Protein 3RPW (pdb70)

Nearest PDB structures (foldseek):
  3rpw-assembly1_A  TM=1.003E+00  e=7.893E-69  Rhodopseudomonas palustris CGA009
  4i1d-assembly1_A  TM=8.436E-01  e=2.483E-30  Bradyrhizobium diazoefficiens USDA 110
  5l9l-assembly1_A  TM=8.619E-01  e=5.732E-26  Agrobacterium tumefaciens str. B6
  6hlz-assembly1_A  TM=8.462E-01  e=8.278E-26  Agrobacterium tumefaciens LBA4213 (Ach5)
  6dgv-assembly1_A  TM=8.254E-01  e=2.083E-20  Pseudomonas fluorescens

Organism: Rhodopseudomonas palustris (strain ATCC BAA-98 / CGA009) (NCBI:txid258594)

B-factor: mean 28.39, std 15.22, range [2.91, 119.31]

Structure (mmCIF, N/CA/C/O backbone):
data_3RPW
#
_entry.id   3RPW
#
_cell.length_a   80.711
_cell.length_b   80.711
_cell.length_c   109.650
_cell.angle_alpha   90.00
_cell.angle_beta   90.00
_cell.angle_gamma   120.00
#
_symmetry.space_group_name_H-M   'P 31 2 1'
#
loop_
_entity.id
_entity.type
_entity.pdbx_description
1 polymer 'ABC transporter'
2 non-polymer GLYCEROL
3 non-polymer 'FORMIC ACID'
4 non-polymer UREA
5 water water
#
loop_
_atom_site.group_PDB
_atom_site.id
_atom_site.type_symbol
_atom_site.label_atom_id
_atom_site.label_alt_id
_atom_site.label_comp_id
_atom_site.label_asym_id
_atom_site.label_entity_id
_atom_site.label_seq_id
_atom_site.pdbx_PDB_ins_code
_atom_site.Cartn_x
_atom_site.Cartn_y
_atom_site.Cartn_z
_atom_site.occupancy
_atom_site.B_iso_or_equiv
_atom_site.auth_seq_id
_atom_site.auth_comp_id
_atom_site.auth_asym_id
_atom_site.auth_atom_id
_atom_site.pdbx_PDB_model_num
ATOM 1 N N . GLN A 1 31 ? -24.137 46.430 29.655 1.00 58.42 28 GLN A N 1
ATOM 2 C CA . GLN A 1 31 ? -25.272 46.563 28.751 1.00 52.30 28 GLN A CA 1
ATOM 3 C C . GLN A 1 31 ? -25.683 45.211 28.167 1.00 45.03 28 GLN A C 1
ATOM 4 O O . GLN A 1 31 ? -25.133 44.170 28.528 1.00 46.76 28 GLN A O 1
ATOM 6 N N . SER A 1 32 ? -26.652 45.230 27.261 1.00 35.64 29 SER A N 1
ATOM 7 C CA A SER A 1 32 ? -27.169 43.994 26.693 0.50 33.99 29 SER A CA 1
ATOM 8 C CA B SER A 1 32 ? -27.178 44.004 26.679 0.50 34.00 29 SER A CA 1
ATOM 9 C C . SER A 1 32 ? -26.253 43.443 25.601 1.00 32.32 29 SER A C 1
ATOM 10 O O . SER A 1 32 ? -26.355 42.274 25.225 1.00 32.27 29 SER A O 1
ATOM 15 N N . ASN A 1 33 ? -25.354 44.275 25.096 1.00 19.52 30 ASN A N 1
ATOM 16 C CA . ASN A 1 33 ? -24.547 43.855 23.950 1.00 15.98 30 ASN A CA 1
ATOM 17 C C . ASN A 1 33 ? -23.239 44.622 23.964 1.00 15.57 30 ASN A C 1
ATOM 18 O O . ASN A 1 33 ? -23.247 45.832 23.790 1.00 16.59 30 ASN A O 1
ATOM 23 N N . VAL A 1 34 ? -22.131 43.922 24.209 1.00 15.47 31 VAL A N 1
ATOM 24 C CA . VAL A 1 34 ? -20.841 44.578 24.418 1.00 14.14 31 VAL A CA 1
ATOM 25 C C . VAL A 1 34 ? -19.694 43.876 23.698 1.00 12.48 31 VAL A C 1
ATOM 26 O O . VAL A 1 34 ? -19.812 42.735 23.260 1.00 14.23 31 VAL A O 1
ATOM 30 N N . VAL A 1 35 ? -18.576 44.587 23.593 1.00 14.24 32 VAL A N 1
ATOM 31 C CA . VAL A 1 35 ? -17.327 43.994 23.170 1.00 13.89 32 VAL A CA 1
ATOM 32 C C . VAL A 1 35 ? -16.261 44.644 24.040 1.00 12.37 32 VAL A C 1
ATOM 33 O O . VAL A 1 35 ? -16.282 45.868 24.269 1.00 13.86 32 VAL A O 1
ATOM 37 N N . ILE A 1 36 ? -15.363 43.834 24.575 1.00 12.67 33 ILE A N 1
ATOM 38 C CA A ILE A 1 36 ? -14.388 44.315 25.553 0.49 13.87 33 ILE A CA 1
ATOM 39 C CA B ILE A 1 36 ? -14.398 44.354 25.538 0.51 13.36 33 ILE A CA 1
ATOM 40 C C . ILE A 1 36 ? -13.052 44.530 24.854 1.00 13.06 33 ILE A C 1
ATOM 41 O O . ILE A 1 36 ? -12.411 43.567 24.440 1.00 13.71 33 ILE A O 1
ATOM 58 N N . GLN A 1 38 ? -9.210 46.247 24.579 1.00 12.62 35 GLN A N 1
ATOM 59 C CA . GLN A 1 38 ? -8.039 46.849 25.228 1.00 13.50 35 GLN A CA 1
ATOM 60 C C . GLN A 1 38 ? -7.821 48.264 24.694 1.00 12.40 35 GLN A C 1
ATOM 61 O O . GLN A 1 38 ? -8.080 48.524 23.516 1.00 12.82 35 GLN A O 1
ATOM 67 N N . ASP A 1 39 ? -7.310 49.170 25.532 1.00 12.27 36 ASP A N 1
ATOM 68 C CA . ASP A 1 39 ? -7.146 50.569 25.105 1.00 12.73 36 ASP A CA 1
ATOM 69 C C . ASP A 1 39 ? -5.907 51.194 25.738 1.00 14.21 36 ASP A C 1
ATOM 70 O O . ASP A 1 39 ? -5.586 50.893 26.871 1.00 15.31 36 ASP A O 1
ATOM 75 N N . PRO A 1 40 ? -5.214 52.062 24.993 1.00 14.17 37 PRO A N 1
ATOM 76 C CA . PRO A 1 40 ? -3.973 52.656 25.515 1.00 15.69 37 PRO A CA 1
ATOM 77 C C . PRO A 1 40 ? -4.225 53.879 26.411 1.00 18.48 37 PRO A C 1
ATOM 78 O O . PRO A 1 40 ? -3.321 54.336 27.122 1.00 18.10 37 PRO A O 1
ATOM 82 N N . GLY A 1 41 ? -5.445 54.393 26.390 1.00 15.65 38 GLY A N 1
ATOM 83 C CA . GLY A 1 41 ? -5.739 55.654 27.058 1.00 16.45 38 GLY A CA 1
ATOM 84 C C . GLY A 1 41 ? -5.038 56.835 26.408 1.00 18.56 38 GLY A C 1
ATOM 85 O O . GLY A 1 41 ? -4.557 56.756 25.271 1.00 17.02 38 GLY A O 1
ATOM 86 N N . GLY A 1 42 ? -4.966 57.948 27.136 1.00 19.70 39 GLY A N 1
ATOM 87 C CA . GLY A 1 42 ? -4.341 59.144 26.597 1.00 20.80 39 GLY A CA 1
ATOM 88 C C . GLY A 1 42 ? -5.072 59.721 25.399 1.00 19.80 39 GLY A C 1
ATOM 89 O O . GLY A 1 42 ? -6.228 59.380 25.122 1.00 18.51 39 GLY A O 1
ATOM 90 N N . GLY A 1 43 ? -4.386 60.600 24.673 1.00 19.29 40 GLY A N 1
ATOM 91 C CA . GLY A 1 43 ? -4.961 61.246 23.512 1.00 15.29 40 GLY A CA 1
ATOM 92 C C . GLY A 1 43 ? -5.379 60.273 22.419 1.00 14.61 40 GLY A C 1
ATOM 93 O O . GLY A 1 43 ? -6.362 60.495 21.731 1.00 18.69 40 GLY A O 1
ATOM 94 N N . TYR A 1 44 ? -4.621 59.192 22.267 1.00 16.90 41 TYR A N 1
ATOM 95 C CA . TYR A 1 44 ? -4.946 58.230 21.217 1.00 13.55 41 TYR A CA 1
ATOM 96 C C . TYR A 1 44 ? -6.236 57.494 21.589 1.00 14.43 41 TYR A C 1
ATOM 97 O O . TYR A 1 44 ? -7.113 57.297 20.742 1.00 14.82 41 TYR A O 1
ATOM 106 N N . GLY A 1 45 ? -6.375 57.116 22.856 1.00 14.45 42 GLY A N 1
ATOM 107 C CA . GLY A 1 45 ? -7.639 56.567 23.326 1.00 14.94 42 GLY A CA 1
ATOM 108 C C . GLY A 1 45 ? -8.816 57.498 23.033 1.00 16.78 42 GLY A C 1
ATOM 109 O O . GLY A 1 45 ? -9.898 57.050 22.661 1.00 16.73 42 GLY A O 1
ATOM 110 N N . ASP A 1 46 ? -8.626 58.799 23.209 1.00 16.45 43 ASP A N 1
ATOM 111 C CA . ASP A 1 46 ? -9.714 59.725 22.922 1.00 16.49 43 ASP A CA 1
ATOM 112 C C . ASP A 1 46 ? -10.094 59.703 21.439 1.00 16.96 43 ASP A C 1
ATOM 113 O O . ASP A 1 46 ? -11.279 59.701 21.093 1.00 16.67 43 ASP A O 1
ATOM 118 N N . ALA A 1 47 ? -9.086 59.702 20.567 1.00 14.38 44 ALA A N 1
ATOM 119 C CA . ALA A 1 47 ? -9.304 59.658 19.133 1.00 14.89 44 ALA A CA 1
ATOM 120 C C . ALA A 1 47 ? -10.035 58.367 18.740 1.00 12.70 44 ALA A C 1
ATOM 121 O O . ALA A 1 47 ? -10.978 58.386 17.936 1.00 14.48 44 ALA A O 1
ATOM 123 N N . LEU A 1 48 ? -9.577 57.246 19.301 1.00 12.46 45 LEU A N 1
ATOM 124 C CA . LEU A 1 48 ? -10.231 55.961 19.050 1.00 13.64 45 LEU A CA 1
ATOM 125 C C . LEU A 1 48 ? -11.696 55.981 19.446 1.00 15.21 45 LEU A C 1
ATOM 126 O O . LEU A 1 48 ? -12.553 55.475 18.720 1.00 14.57 45 LEU A O 1
ATOM 131 N N . ARG A 1 49 ? -11.989 56.564 20.605 1.00 13.92 46 ARG A N 1
ATOM 132 C CA . ARG A 1 49 ? -13.380 56.625 21.069 1.00 15.37 46 ARG A CA 1
ATOM 133 C C . ARG A 1 49 ? -14.240 57.458 20.113 1.00 15.67 46 ARG A C 1
ATOM 134 O O . ARG A 1 49 ? -15.361 57.081 19.743 1.00 16.42 46 ARG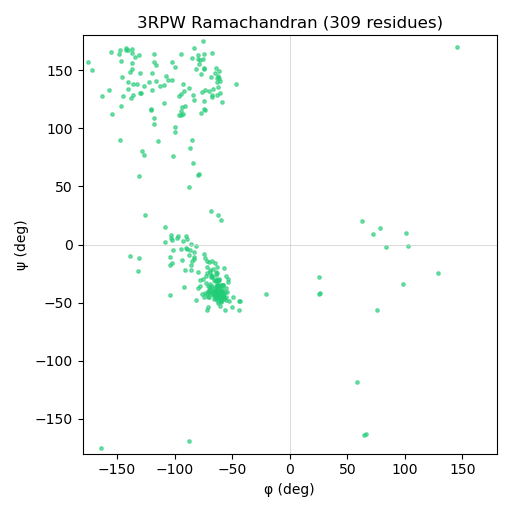 A O 1
ATOM 142 N N . LYS A 1 50 ? -13.698 58.589 19.683 1.00 14.80 47 LYS A N 1
ATOM 143 C CA . LYS A 1 50 ? -14.431 59.507 18.819 1.00 16.41 47 LYS A CA 1
ATOM 144 C C . LYS A 1 50 ? -14.664 58.986 17.399 1.00 15.61 47 LYS A C 1
ATOM 145 O O . LYS A 1 50 ? -15.766 59.096 16.872 1.00 18.73 47 LYS A O 1
ATOM 151 N N . VAL A 1 51 ? -13.628 58.417 16.775 1.00 13.93 48 VAL A N 1
ATOM 152 C CA . VAL A 1 51 ? -13.697 58.035 15.370 1.00 13.71 48 VAL A CA 1
ATOM 153 C C . VAL A 1 51 ? -14.191 56.603 15.203 1.00 13.75 48 VAL A C 1
ATOM 154 O O . VAL A 1 51 ? -14.938 56.293 14.275 1.00 16.91 48 VAL A O 1
ATOM 166 N N . TYR A 1 53 ? -15.054 53.993 18.186 1.00 12.12 50 TYR A N 1
ATOM 167 C CA . TYR A 1 53 ? -15.879 53.212 19.113 1.00 13.07 50 TYR A CA 1
ATOM 168 C C . TYR A 1 53 ? -17.282 53.758 19.323 1.00 16.95 50 TYR A C 1
ATOM 169 O O . TYR A 1 53 ? -18.222 52.987 19.370 1.00 15.66 50 TYR A O 1
ATOM 178 N N . ASP A 1 54 ? -17.437 55.068 19.463 1.00 15.89 51 ASP A N 1
ATOM 179 C CA . ASP A 1 54 ? -18.799 55.588 19.544 1.00 15.39 51 ASP A CA 1
ATOM 180 C C . ASP A 1 54 ? -19.604 55.362 18.251 1.00 17.93 51 ASP A C 1
ATOM 181 O O . ASP A 1 54 ? -20.758 54.913 18.307 1.00 18.51 51 ASP A O 1
ATOM 186 N N . PRO A 1 55 ? -19.007 55.649 17.081 1.00 16.41 52 PRO A N 1
ATOM 187 C CA . PRO A 1 55 ? -19.701 55.350 15.823 1.00 15.18 52 PRO A CA 1
ATOM 188 C C . PRO A 1 55 ? -20.047 53.858 15.685 1.00 17.82 52 PRO A C 1
ATOM 189 O O . PRO A 1 55 ? -21.117 53.537 15.183 1.00 18.01 52 PRO A O 1
ATOM 193 N N . PHE A 1 56 ? -19.156 52.972 16.120 1.00 13.58 53 PHE A N 1
ATOM 194 C CA . PHE A 1 56 ? -19.439 51.523 16.087 1.00 12.24 53 PHE A CA 1
ATOM 195 C C . PHE A 1 56 ? -20.691 51.182 16.886 1.00 15.52 53 PHE A C 1
ATOM 196 O O . PHE A 1 56 ? -21.529 50.400 16.426 1.00 17.04 53 PHE A O 1
ATOM 204 N N . GLU A 1 57 ? -20.811 51.741 18.082 1.00 13.59 54 GLU A N 1
ATOM 205 C CA A GLU A 1 57 ? -21.977 51.459 18.922 0.55 14.04 54 GLU A CA 1
ATOM 206 C CA B GLU A 1 57 ? -21.983 51.492 18.928 0.45 14.47 54 GLU A CA 1
ATOM 207 C C . GLU A 1 57 ? -23.256 52.001 18.282 1.00 17.79 54 GLU A C 1
ATOM 208 O O . GLU A 1 57 ? -24.305 51.351 18.321 1.00 17.37 54 GLU A O 1
ATOM 219 N N . LYS A 1 58 ? -23.176 53.188 17.695 1.00 18.85 55 LYS A N 1
ATOM 220 C CA . LYS A 1 58 ? -24.347 53.772 17.049 1.00 19.84 55 LYS A CA 1
ATOM 221 C C . LYS A 1 58 ? -24.836 52.901 15.892 1.00 21.08 55 LYS A C 1
ATOM 222 O O . LYS A 1 58 ? -26.040 52.714 15.705 1.00 22.10 55 LYS A O 1
ATOM 228 N N . GLU A 1 59 ? -23.901 52.374 15.112 1.00 17.01 56 GLU A N 1
ATOM 229 C CA . GLU A 1 59 ? -24.247 51.587 13.931 1.00 20.38 56 GLU A CA 1
ATOM 230 C C . GLU A 1 59 ? -24.715 50.169 14.267 1.00 20.47 56 GLU A C 1
ATOM 231 O O . GLU A 1 59 ? -25.677 49.667 13.677 1.00 21.70 56 GLU A O 1
ATOM 237 N N . THR A 1 60 ? -24.032 49.523 15.205 1.00 17.08 57 THR A N 1
ATOM 238 C CA . THR A 1 60 ? -24.256 48.099 15.446 1.00 14.56 57 THR A CA 1
ATOM 239 C C . THR A 1 60 ? -25.064 47.779 16.695 1.00 14.41 57 THR A C 1
ATOM 240 O O . THR A 1 60 ? -25.534 46.660 16.836 1.00 18.05 57 THR A O 1
ATOM 244 N N . GLY A 1 61 ? -25.180 48.734 17.615 1.00 16.13 58 GLY A N 1
ATOM 245 C CA . GLY A 1 61 ? -25.803 48.489 18.905 1.00 19.04 58 GLY A CA 1
ATOM 246 C C . GLY A 1 61 ? -24.878 47.881 19.950 1.00 16.14 58 GLY A C 1
ATOM 247 O O . GLY A 1 61 ? -25.289 47.664 21.096 1.00 17.84 58 GLY A O 1
ATOM 248 N N . ILE A 1 62 ? -23.634 47.607 19.563 1.00 15.50 59 ILE A N 1
ATOM 249 C CA . ILE A 1 62 ? -22.672 46.969 20.447 1.00 14.66 59 ILE A CA 1
ATOM 250 C C . ILE A 1 62 ? -21.851 48.039 21.161 1.00 14.67 59 ILE A C 1
ATOM 251 O O . ILE A 1 62 ? -21.150 48.809 20.513 1.00 15.70 59 ILE A O 1
ATOM 256 N N . LYS A 1 63 ? -21.945 48.075 22.484 1.00 14.02 60 LYS A N 1
ATOM 257 C CA . LYS A 1 63 ? -21.167 49.023 23.274 1.00 14.65 60 LYS A CA 1
ATOM 258 C C . LYS A 1 63 ? -19.723 48.562 23.378 1.00 14.13 60 LYS A C 1
ATOM 259 O O . LYS A 1 63 ? -19.454 47.400 23.680 1.00 14.04 60 LYS A O 1
ATOM 265 N N . VAL A 1 64 ? -18.789 49.466 23.104 1.00 13.71 61 VAL A N 1
ATOM 266 C CA . VAL A 1 64 ? -17.387 49.119 23.246 1.00 14.06 61 VAL A CA 1
ATOM 267 C C . VAL A 1 64 ? -16.942 49.508 24.645 1.00 14.40 61 VAL A C 1
ATOM 268 O O . VAL A 1 64 ? -16.915 50.698 25.003 1.00 15.36 61 VAL A O 1
ATOM 272 N N . VAL A 1 65 ? -16.646 48.493 25.444 1.00 14.07 62 VAL A N 1
ATOM 273 C CA . VAL A 1 65 ? -16.180 48.697 26.803 1.00 15.01 62 VAL A CA 1
ATOM 274 C C . VAL A 1 65 ? -14.659 48.675 26.733 1.00 16.30 62 VAL A C 1
ATOM 275 O O . VAL A 1 65 ? -14.075 47.643 26.419 1.00 16.14 62 VAL A O 1
ATOM 279 N N . THR A 1 66 ? -14.022 49.815 26.972 1.00 17.06 63 THR A N 1
ATOM 280 C CA . THR A 1 66 ? -12.568 49.874 26.857 1.00 16.49 63 THR A CA 1
ATOM 281 C C . THR A 1 66 ? -11.910 49.614 28.202 1.00 20.75 63 THR A C 1
ATOM 282 O O . THR A 1 66 ? -12.352 50.103 29.235 1.00 22.46 63 THR A O 1
ATOM 286 N N . VAL A 1 67 ? -10.849 48.828 28.178 1.00 15.71 64 VAL A N 1
ATOM 287 C CA . VAL A 1 67 ? -10.098 48.518 29.384 1.00 18.18 64 VAL A CA 1
ATOM 288 C C . VAL A 1 67 ? -8.680 49.008 29.160 1.00 18.69 64 VAL A C 1
ATOM 289 O O . VAL A 1 67 ? -7.991 48.523 28.261 1.00 17.64 64 VAL A O 1
ATOM 293 N N . GLN A 1 68 ? -8.252 49.983 29.958 1.00 18.83 65 GLN A N 1
ATOM 294 C CA . GLN A 1 68 ? -6.938 50.578 29.764 1.00 17.72 65 GLN A CA 1
ATOM 295 C C . GLN A 1 68 ? -5.863 49.619 30.237 1.00 20.47 65 GLN A C 1
ATOM 296 O O . GLN A 1 68 ? -5.856 49.183 31.394 1.00 19.73 65 GLN A O 1
ATOM 302 N N . GLU A 1 69 ? -4.945 49.292 29.338 1.00 15.81 66 GLU A N 1
ATOM 303 C CA . GLU A 1 69 ? -3.898 48.346 29.664 1.00 15.12 66 GLU A CA 1
ATOM 304 C C . GLU A 1 69 ? -2.797 48.486 28.634 1.00 15.96 66 GLU A C 1
ATOM 305 O O . GLU A 1 69 ? -3.059 48.445 27.427 1.00 16.33 66 GLU A O 1
ATOM 311 N N . ALA A 1 70 ? -1.568 48.667 29.120 1.00 18.46 67 ALA A N 1
ATOM 312 C CA . ALA A 1 70 ? -0.418 48.876 28.244 1.00 21.79 67 ALA A CA 1
ATOM 313 C C . ALA A 1 70 ? 0.333 47.593 27.919 1.00 17.21 67 ALA A C 1
ATOM 314 O O . ALA A 1 70 ? 1.159 47.581 27.017 1.00 19.36 67 ALA A O 1
ATOM 316 N N . ARG A 1 71 ? 0.058 46.513 28.647 1.00 15.74 68 ARG A N 1
ATOM 317 C CA . ARG A 1 71 ? 0.723 45.234 28.362 1.00 13.38 68 ARG A CA 1
ATOM 318 C C . ARG A 1 71 ? -0.185 44.067 28.659 1.00 16.09 68 ARG A C 1
ATOM 319 O O . ARG A 1 71 ? -0.192 43.525 29.769 1.00 17.65 68 ARG A O 1
ATOM 327 N N . SER A 1 72 ? -0.935 43.659 27.650 1.00 15.12 69 SER A N 1
ATOM 328 C CA . SER A 1 72 ? -1.956 42.647 27.852 1.00 13.18 69 SER A CA 1
ATOM 329 C C . SER A 1 72 ? -1.452 41.209 27.757 1.00 15.10 69 SER A C 1
ATOM 330 O O . SER A 1 72 ? -2.093 40.301 28.281 1.00 17.97 69 SER A O 1
ATOM 333 N N . GLY A 1 73 ? -0.314 40.996 27.093 1.00 16.19 70 GLY A N 1
ATOM 334 C CA . GLY A 1 73 ? 0.146 39.631 26.845 1.00 17.69 70 GLY A CA 1
ATOM 335 C C . GLY A 1 73 ? 0.182 38.732 28.073 1.00 16.07 70 GLY A C 1
ATOM 336 O O . GLY A 1 73 ? -0.381 37.640 28.056 1.00 16.86 70 GLY A O 1
ATOM 337 N N . PRO A 1 74 ? 0.865 39.172 29.132 1.00 18.86 71 PRO A N 1
ATOM 338 C CA . PRO A 1 74 ? 0.953 38.372 30.361 1.00 19.84 71 PRO A CA 1
ATOM 339 C C . PRO A 1 74 ? -0.412 38.170 31.013 1.00 19.45 71 PRO A C 1
ATOM 340 O O . PRO A 1 74 ? -0.648 37.139 31.645 1.00 22.17 71 PRO A O 1
ATOM 344 N N . ARG A 1 75 ? -1.298 39.147 30.836 1.00 16.03 72 ARG A N 1
ATOM 345 C CA . ARG A 1 75 ? -2.648 39.095 31.383 1.00 19.30 72 ARG A CA 1
ATOM 346 C C . ARG A 1 75 ? -3.539 38.119 30.632 1.00 18.94 72 ARG A C 1
ATOM 347 O O . ARG A 1 75 ? -4.305 37.369 31.242 1.00 17.95 72 ARG A O 1
ATOM 355 N N . ILE A 1 76 ? -3.442 38.109 29.304 1.00 14.74 73 ILE A N 1
ATOM 356 C CA . ILE A 1 76 ? -4.147 37.113 28.505 1.00 14.54 73 ILE A CA 1
ATOM 357 C C . ILE A 1 76 ? -3.720 35.701 28.915 1.00 16.31 73 ILE A C 1
ATOM 358 O O . ILE A 1 76 ? -4.549 34.818 29.074 1.00 18.48 73 ILE A O 1
ATOM 363 N N . LYS A 1 77 ? -2.420 35.507 29.104 1.00 17.91 74 LYS A N 1
ATOM 364 C CA . LYS A 1 77 ? -1.902 34.192 29.464 1.00 16.81 74 LYS A CA 1
ATOM 365 C C . LYS A 1 77 ? -2.442 33.782 30.833 1.00 16.71 74 LYS A C 1
ATOM 366 O O . LYS A 1 77 ? -2.936 32.667 31.004 1.00 19.91 74 LYS A O 1
ATOM 372 N N . ALA A 1 78 ? -2.372 34.694 31.795 1.00 16.99 75 ALA A N 1
ATOM 373 C CA . ALA A 1 78 ? -2.845 34.383 33.154 1.00 17.92 75 ALA A CA 1
ATOM 374 C C . ALA A 1 78 ? -4.342 34.098 33.188 1.00 19.97 75 ALA A C 1
ATOM 375 O O . ALA A 1 78 ? -4.798 33.177 33.872 1.00 20.06 75 ALA A O 1
ATOM 377 N N . GLN A 1 79 ? -5.110 34.878 32.434 1.00 16.96 76 GLN A N 1
ATOM 378 C CA . GLN A 1 79 ? -6.549 34.663 32.374 1.00 16.61 76 GLN A CA 1
ATOM 379 C C . GLN A 1 79 ? -6.876 33.312 31.739 1.00 16.29 76 GLN A C 1
ATOM 380 O O . GLN A 1 79 ? -7.781 32.615 32.188 1.00 18.81 76 GLN A O 1
ATOM 386 N N . ALA A 1 80 ? -6.135 32.938 30.696 1.00 18.55 77 ALA A N 1
ATOM 387 C CA . ALA A 1 80 ? -6.371 31.650 30.037 1.00 19.08 77 ALA A CA 1
ATOM 388 C C . ALA A 1 80 ? -6.096 30.483 30.994 1.00 20.92 77 ALA A C 1
ATOM 389 O O . ALA A 1 80 ? -6.815 29.480 30.998 1.00 23.27 77 ALA A O 1
ATOM 391 N N . GLU A 1 81 ? -5.069 30.626 31.819 1.00 18.70 78 GLU A N 1
ATOM 392 C CA . GLU A 1 81 ? -4.755 29.594 32.809 1.00 19.71 78 GLU A CA 1
ATOM 393 C C . GLU A 1 81 ? -5.803 29.522 33.920 1.00 23.01 78 GLU A C 1
ATOM 394 O O . GLU A 1 81 ? -6.088 28.438 34.447 1.00 27.03 78 GLU A O 1
ATOM 400 N N . ALA A 1 82 ? -6.375 30.668 34.271 1.00 19.78 79 ALA A N 1
ATOM 401 C CA . ALA A 1 82 ? -7.404 30.731 35.308 1.00 19.63 79 ALA A CA 1
ATOM 402 C C . ALA A 1 82 ? -8.705 30.129 34.825 1.00 22.70 79 ALA A C 1
ATOM 403 O O . ALA A 1 82 ? -9.533 29.694 35.631 1.00 26.28 79 ALA A O 1
ATOM 405 N N . GLY A 1 83 ? -8.896 30.116 33.511 1.00 25.32 80 GLY A N 1
ATOM 406 C CA . GLY A 1 83 ? -10.022 29.410 32.928 1.00 32.59 80 GLY A CA 1
ATOM 407 C C . GLY A 1 83 ? -10.906 30.176 31.961 1.00 34.69 80 GLY A C 1
ATOM 408 O O . GLY A 1 83 ? -11.577 29.570 31.126 1.00 46.84 80 GLY A O 1
ATOM 409 N N . LYS A 1 84 ? -10.936 31.497 32.063 1.00 28.13 81 LYS A N 1
ATOM 410 C CA . LYS A 1 84 ? -11.864 32.251 31.228 1.00 33.09 81 LYS A CA 1
ATOM 411 C C . LYS A 1 84 ? -11.334 33.616 30.806 1.00 24.37 81 LYS A C 1
ATOM 412 O O . LYS A 1 84 ? -11.046 34.465 31.648 1.00 25.04 81 LYS A O 1
ATOM 418 N N . ALA A 1 85 ? -11.211 33.816 29.494 1.00 24.17 82 ALA A N 1
ATOM 419 C CA . ALA A 1 85 ? -10.789 35.107 28.969 1.00 20.99 82 ALA A CA 1
ATOM 420 C C . ALA A 1 85 ? -11.776 36.171 29.386 1.00 20.80 82 ALA A C 1
ATOM 421 O O . ALA A 1 85 ? -12.995 35.935 29.381 1.00 21.25 82 ALA A O 1
ATOM 423 N N . GLN A 1 86 ? -11.251 37.344 29.730 1.00 18.45 83 GLN A N 1
ATOM 424 C CA . GLN A 1 86 ? -12.071 38.477 30.134 1.00 21.01 83 GLN A CA 1
ATOM 425 C C . GLN A 1 86 ? -12.193 39.490 28.998 1.00 18.16 83 GLN A C 1
ATOM 426 O O . GLN A 1 86 ? -13.043 40.366 29.028 1.00 24.45 83 GLN A O 1
ATOM 432 N N . TRP A 1 87 ? -11.318 39.377 28.013 1.00 18.86 84 TRP A N 1
ATOM 433 C CA . TRP A 1 87 ? -11.266 40.379 26.955 1.00 20.51 84 TRP A CA 1
ATOM 434 C C . TRP A 1 87 ? -11.588 39.799 25.594 1.00 15.61 84 TRP A C 1
ATOM 435 O O . TRP A 1 87 ? -11.392 38.604 25.356 1.00 16.49 84 TRP A O 1
ATOM 446 N N . ASP A 1 88 ? -12.030 40.674 24.690 1.00 13.56 85 ASP A N 1
ATOM 447 C CA . ASP A 1 88 ? -12.403 40.268 23.336 1.00 13.66 85 ASP A CA 1
ATOM 448 C C . ASP A 1 88 ? -11.380 40.630 22.278 1.00 14.08 85 ASP A C 1
ATOM 449 O O . ASP A 1 88 ? -11.097 39.831 21.377 1.00 14.59 85 ASP A O 1
ATOM 454 N N . LEU A 1 89 ? -10.847 41.846 22.360 1.00 13.92 86 LEU A N 1
ATOM 455 C CA . LEU A 1 89 ? -9.928 42.299 21.329 1.00 14.23 86 LEU A CA 1
ATOM 456 C C . LEU A 1 89 ? -8.781 43.019 22.019 1.00 17.19 86 LEU A C 1
ATOM 457 O O . LEU A 1 89 ? -8.995 43.909 22.852 1.00 17.59 86 LEU A O 1
ATOM 462 N N . THR A 1 90 ? -7.564 42.577 21.716 1.00 12.38 87 THR A N 1
ATOM 463 C CA . THR A 1 90 ? -6.373 43.048 22.415 1.00 13.13 87 THR A CA 1
ATOM 464 C C . THR A 1 90 ? -5.329 43.439 21.390 1.00 12.66 87 THR A C 1
ATOM 465 O O . THR A 1 90 ? -5.441 43.055 20.229 1.00 13.11 87 THR A O 1
ATOM 469 N N . PHE A 1 91 ? -4.328 44.209 21.818 1.00 12.26 88 PHE A N 1
ATOM 470 C CA . PHE A 1 91 ? -3.169 44.480 20.963 1.00 12.54 88 PHE A CA 1
ATOM 471 C C . PHE A 1 91 ? -1.925 43.955 21.663 1.00 14.94 88 PHE A C 1
ATOM 472 O O . PHE A 1 91 ? -1.728 44.192 22.858 1.00 14.22 88 PHE A O 1
ATOM 480 N N . ILE A 1 92 ? -1.104 43.225 20.914 1.00 12.71 89 ILE A N 1
ATOM 481 C CA . ILE A 1 92 ? 0.053 42.533 21.475 1.00 11.79 89 ILE A CA 1
ATOM 482 C C . ILE A 1 92 ? 1.194 42.622 20.476 1.00 14.29 89 ILE A C 1
ATOM 483 O O . ILE A 1 92 ? 0.986 43.015 19.325 1.00 14.59 89 ILE A O 1
ATOM 488 N N . PHE A 1 93 ? 2.397 42.279 20.925 1.00 14.55 90 PHE A N 1
ATOM 489 C CA . PHE A 1 93 ? 3.579 42.333 20.069 1.00 13.53 90 PHE A CA 1
ATOM 490 C C . PHE A 1 93 ? 3.689 41.135 19.132 1.00 14.60 90 PHE A C 1
ATOM 491 O O . PHE A 1 93 ? 3.103 40.077 19.353 1.00 15.37 90 PHE A O 1
ATOM 499 N N . ASP A 1 94 ? 4.469 41.330 18.080 1.00 15.01 91 ASP A N 1
ATOM 500 C CA . ASP A 1 94 ? 4.751 40.296 17.092 1.00 14.55 91 ASP A CA 1
ATOM 501 C C . ASP A 1 94 ? 5.052 38.967 17.780 1.00 15.97 91 ASP A C 1
ATOM 502 O O . ASP A 1 94 ? 4.404 37.948 17.514 1.00 16.67 91 ASP A O 1
ATOM 507 N N . GLN A 1 95 ? 6.038 38.967 18.671 1.00 15.79 92 GLN A N 1
ATOM 508 C CA . GLN A 1 95 ? 6.449 37.720 19.312 1.00 17.04 92 GLN A CA 1
ATOM 509 C C . GLN A 1 95 ? 5.350 37.110 20.173 1.00 18.84 92 GLN A C 1
ATOM 510 O O . GLN A 1 95 ? 5.320 35.901 20.367 1.00 17.17 92 GLN A O 1
ATOM 516 N N . GLU A 1 96 ? 4.434 37.939 20.678 1.00 16.25 93 GLU A N 1
ATOM 517 C CA . GLU A 1 96 ? 3.336 37.419 21.486 1.00 16.11 93 GLU A CA 1
ATOM 518 C C . GLU A 1 96 ? 2.288 36.660 20.661 1.00 15.05 93 GLU A C 1
ATOM 519 O O . GLU A 1 96 ? 1.633 35.755 21.171 1.00 17.18 93 GLU A O 1
ATOM 525 N N . THR A 1 97 ? 2.138 36.986 19.380 1.00 14.69 94 THR A N 1
ATOM 526 C CA . THR A 1 97 ? 1.212 36.198 18.571 1.00 15.39 94 THR A CA 1
ATOM 527 C C . THR A 1 97 ? 1.723 34.767 18.480 1.00 15.83 94 THR A C 1
ATOM 528 O O . THR A 1 97 ? 0.940 33.825 18.381 1.00 21.04 94 THR A O 1
ATOM 532 N N . LYS A 1 98 ? 3.047 34.615 18.521 1.00 18.92 95 LYS A N 1
ATOM 533 C CA . LYS A 1 98 ? 3.650 33.287 18.481 1.00 18.76 95 LYS A CA 1
ATOM 534 C C . LYS A 1 98 ? 3.644 32.614 19.855 1.00 20.49 95 LYS A C 1
ATOM 535 O O . LYS A 1 98 ? 3.244 31.462 19.988 1.00 26.87 95 LYS A O 1
ATOM 541 N N . LEU A 1 99 ? 4.074 33.343 20.874 1.00 18.97 96 LEU A N 1
ATOM 542 C CA . LEU A 1 99 ? 4.182 32.792 22.217 1.00 19.16 96 LEU A CA 1
ATOM 543 C C . LEU A 1 99 ? 2.837 32.360 22.776 1.00 23.32 96 LEU A C 1
ATOM 544 O O . LEU A 1 99 ? 2.748 31.351 23.483 1.00 23.63 96 LEU A O 1
ATOM 549 N N . LEU A 1 100 ? 1.795 33.121 22.444 1.00 16.82 97 LEU A N 1
ATOM 550 C CA . LEU A 1 100 ? 0.475 32.906 23.009 1.00 15.97 97 LEU A CA 1
ATOM 551 C C . LEU A 1 100 ? -0.475 32.174 22.066 1.00 17.23 97 LEU A C 1
ATOM 552 O O . LEU A 1 100 ? -1.610 31.869 22.437 1.00 20.32 97 LEU A O 1
ATOM 557 N N . GLY A 1 101 ? -0.030 31.915 20.842 1.00 21.03 98 GLY A N 1
ATOM 558 C CA . GLY A 1 101 ? -0.908 31.387 19.815 1.00 23.07 98 GLY A CA 1
ATOM 559 C C . GLY A 1 101 ? -1.608 30.091 20.186 1.00 24.05 98 GLY A C 1
ATOM 560 O O . GLY A 1 101 ? -2.839 30.009 20.189 1.00 25.34 98 GLY A O 1
ATOM 561 N N . ASP A 1 102 ? -0.827 29.077 20.534 1.00 25.10 99 ASP A N 1
ATOM 562 C CA A ASP A 1 102 ? -1.385 27.758 20.810 0.38 31.17 99 ASP A CA 1
ATOM 563 C CA B ASP A 1 102 ? -1.381 27.756 20.818 0.62 31.26 99 ASP A CA 1
ATOM 564 C C . ASP A 1 102 ? -2.189 27.719 22.109 1.00 26.33 99 ASP A C 1
ATOM 565 O O . ASP A 1 102 ? -3.266 27.121 22.167 1.00 29.74 99 ASP A O 1
ATOM 574 N N . CYS A 1 103 ? -1.674 28.357 23.149 1.00 23.06 100 CYS A N 1
ATOM 575 C CA . CYS A 1 103 ? -2.315 28.284 24.457 1.00 22.37 100 CYS A CA 1
ATOM 576 C C . CYS A 1 103 ? -3.540 29.181 24.592 1.00 27.67 100 CYS A C 1
ATOM 577 O O . CYS A 1 103 ? -4.516 28.815 25.251 1.00 23.91 100 CYS A O 1
ATOM 580 N N . CYS A 1 104 ? -3.498 30.350 23.960 1.00 21.73 101 CYS A N 1
ATOM 581 C CA . CYS A 1 104 ? -4.277 31.461 24.478 1.00 18.67 101 CYS A CA 1
ATOM 582 C C . CYS A 1 104 ? -4.994 32.342 23.461 1.00 13.27 101 CYS A C 1
ATOM 583 O O . CYS A 1 104 ? -5.782 33.193 23.861 1.00 18.37 101 CYS A O 1
ATOM 586 N N . LEU A 1 105 ? -4.706 32.178 22.173 1.00 14.15 102 LEU A N 1
ATOM 587 C CA . LEU A 1 105 ? -5.334 33.054 21.181 1.00 14.09 102 LEU A CA 1
ATOM 588 C C . LEU A 1 105 ? -6.241 32.283 20.222 1.00 16.12 102 LEU A C 1
ATOM 589 O O . LEU A 1 105 ? -5.925 31.169 19.778 1.00 18.92 102 LEU A O 1
ATOM 594 N N . ALA A 1 106 ? -7.370 32.887 19.884 1.00 15.84 103 ALA A N 1
ATOM 595 C CA . ALA A 1 106 ? -8.269 32.291 18.905 1.00 15.35 103 ALA A CA 1
ATOM 596 C C . ALA A 1 106 ? -7.823 32.576 17.482 1.00 15.65 103 ALA A C 1
ATOM 597 O O . ALA A 1 106 ? -7.191 33.616 17.194 1.00 17.20 103 ALA A O 1
ATOM 599 N N . ASP A 1 107 ? -8.160 31.665 16.573 1.00 15.36 104 ASP A N 1
ATOM 600 C CA . ASP A 1 107 ? -8.033 32.000 15.160 1.00 17.28 104 ASP A CA 1
ATOM 601 C C . ASP A 1 107 ? -8.971 33.150 14.845 1.00 16.51 104 ASP A C 1
ATOM 602 O O . ASP A 1 107 ? -10.104 33.191 15.316 1.00 20.21 104 ASP A O 1
ATOM 607 N N . ILE A 1 108 ? -8.493 34.069 14.019 1.00 16.32 105 ILE A N 1
ATOM 608 C CA . ILE A 1 108 ? -9.330 35.116 13.462 1.00 15.68 105 ILE A CA 1
ATOM 609 C C . ILE A 1 108 ? -10.063 34.569 12.245 1.00 17.64 105 ILE A C 1
ATOM 610 O O . ILE A 1 108 ? -9.430 34.047 11.329 1.00 18.69 105 ILE A O 1
ATOM 615 N N . ASP A 1 109 ? -11.391 34.661 12.245 1.00 18.62 106 ASP A N 1
ATOM 616 C CA . ASP A 1 109 ? -12.156 34.171 11.108 1.00 19.60 106 ASP A CA 1
ATOM 617 C C . ASP A 1 109 ? -12.214 35.260 10.045 1.00 17.05 106 ASP A C 1
ATOM 618 O O . ASP A 1 109 ? -13.113 36.087 10.040 1.00 17.85 106 ASP A O 1
ATOM 623 N N . TYR A 1 110 ? -11.237 35.261 9.144 1.00 16.28 107 TYR A N 1
ATOM 624 C CA . TYR A 1 110 ? -11.143 36.326 8.150 1.00 18.49 107 TYR A CA 1
ATOM 625 C C . TYR A 1 110 ? -12.343 36.356 7.206 1.00 18.51 107 TYR A C 1
ATOM 626 O O . TYR A 1 110 ? -12.665 37.411 6.656 1.00 21.83 107 TYR A O 1
ATOM 635 N N . SER A 1 111 ? -13.011 35.215 7.036 1.00 20.73 108 SER A N 1
ATOM 636 C CA . SER A 1 111 ? -14.214 35.169 6.197 1.00 24.33 108 SER A CA 1
ATOM 637 C C . SER A 1 111 ? -15.363 36.034 6.741 1.00 26.02 108 SER A C 1
ATOM 638 O O . SER A 1 111 ? -16.275 36.402 6.008 1.00 28.06 108 SER A O 1
ATOM 641 N N . LYS A 1 112 ? -15.320 36.372 8.024 1.00 23.17 109 LYS A N 1
ATOM 642 C CA . LYS A 1 112 ? -16.368 37.198 8.622 1.00 20.64 109 LYS A CA 1
ATOM 643 C C . LYS A 1 112 ? -16.107 38.693 8.498 1.00 23.79 109 LYS A C 1
ATOM 644 O O . LYS A 1 112 ? -16.972 39.500 8.842 1.00 27.46 109 LYS A O 1
ATOM 650 N N . LEU A 1 113 ? -14.913 39.078 8.049 1.00 18.62 110 LEU A N 1
ATOM 651 C CA . LEU A 1 113 ? -14.613 40.500 7.884 1.00 18.15 110 LEU A CA 1
ATOM 652 C C . LEU A 1 113 ? -15.319 41.068 6.657 1.00 22.00 110 LEU A C 1
ATOM 653 O O . LEU A 1 113 ? -15.591 40.352 5.691 1.00 22.25 110 LEU A O 1
ATOM 658 N N . SER A 1 114 ? -15.611 42.361 6.694 1.00 19.07 111 SER A N 1
ATOM 659 C CA . SER A 1 114 ? -16.374 43.008 5.636 1.00 18.73 111 SER A CA 1
ATOM 660 C C . SER A 1 114 ? -15.619 43.070 4.310 1.00 22.72 111 SER A C 1
ATOM 661 O O . SER A 1 114 ? -14.402 42.875 4.251 1.00 19.22 111 SER A O 1
ATOM 664 N N . GLU A 1 115 ? -16.351 43.359 3.241 1.00 21.54 112 GLU A N 1
ATOM 665 C CA . GLU A 1 115 ? -15.727 43.565 1.937 1.00 20.47 112 GLU A CA 1
ATOM 666 C C . GLU A 1 115 ? -14.694 44.688 1.973 1.00 19.10 112 GLU A C 1
ATOM 667 O O . GLU A 1 115 ? -13.613 44.560 1.394 1.00 20.52 112 GLU A O 1
ATOM 673 N N . SER A 1 116 ? -15.012 45.778 2.667 1.00 20.63 113 SER A N 1
ATOM 674 C CA A SER A 1 116 ? -14.090 46.909 2.794 0.50 22.16 113 SER A CA 1
ATOM 675 C CA B SER A 1 116 ? -14.066 46.889 2.736 0.50 20.99 113 SER A CA 1
ATOM 676 C C . SER A 1 116 ? -12.819 46.509 3.539 1.00 17.89 113 SER A C 1
ATOM 677 O O . SER A 1 116 ? -11.714 46.894 3.173 1.00 19.13 113 SER A O 1
ATOM 682 N N . ALA A 1 117 ? -12.995 45.745 4.611 1.00 18.08 114 ALA A N 1
ATOM 683 C CA . ALA A 1 117 ? -11.852 45.258 5.381 1.00 15.33 114 ALA A CA 1
ATOM 684 C C . ALA A 1 117 ? -10.941 44.399 4.526 1.00 20.40 114 ALA A C 1
ATOM 685 O O . ALA A 1 117 ? -9.732 44.450 4.663 1.00 16.10 114 ALA A O 1
ATOM 687 N N . HIS A 1 118 ? -11.521 43.598 3.631 1.00 16.41 115 HIS A N 1
ATOM 688 C CA . HIS A 1 118 ? -10.703 42.787 2.748 1.00 17.39 115 HIS A CA 1
ATOM 689 C C . HIS A 1 118 ? -9.905 43.610 1.747 1.00 15.99 115 HIS A C 1
ATOM 690 O O . HIS A 1 118 ? -8.842 43.182 1.314 1.00 17.89 115 HIS A O 1
ATOM 697 N N . LYS A 1 119 ? -10.404 44.793 1.394 1.00 18.49 116 LYS A N 1
ATOM 698 C CA . LYS A 1 119 ? -9.623 45.672 0.527 1.00 18.32 116 LYS A CA 1
ATOM 699 C C . LYS A 1 119 ? -8.388 46.166 1.273 1.00 19.47 116 LYS A C 1
ATOM 700 O O . LYS A 1 119 ? -7.282 46.193 0.731 1.00 19.12 116 LYS A O 1
ATOM 706 N N . THR A 1 120 ? -8.576 46.523 2.537 1.00 16.16 117 THR A N 1
ATOM 707 C CA . THR A 1 120 ? -7.439 46.917 3.361 1.00 14.29 117 THR A CA 1
ATOM 708 C C . THR A 1 120 ? -6.425 45.782 3.520 1.00 15.49 117 THR A C 1
ATOM 709 O O . THR A 1 120 ? -5.211 45.989 3.397 1.00 17.62 117 THR A O 1
ATOM 713 N N . LEU A 1 121 ? -6.921 44.583 3.794 1.00 15.29 118 LEU A N 1
ATOM 714 C CA . LEU A 1 121 ? -6.051 43.430 3.974 1.00 14.36 118 LEU A CA 1
ATOM 715 C C . LEU A 1 121 ? -5.285 43.128 2.688 1.00 17.36 118 LEU A C 1
ATOM 716 O O . LEU A 1 121 ? -4.136 42.708 2.724 1.00 18.86 118 LEU A O 1
ATOM 721 N N . ALA A 1 122 ? -5.929 43.338 1.547 1.00 20.37 119 ALA A N 1
ATOM 722 C CA . ALA A 1 122 ? -5.291 42.998 0.279 1.00 20.38 119 ALA A CA 1
ATOM 723 C C . ALA A 1 122 ? -4.042 43.843 0.050 1.00 20.96 119 ALA A C 1
ATOM 724 O O . ALA A 1 122 ? -3.093 43.396 -0.593 1.00 32.16 119 ALA A O 1
ATOM 726 N N . ALA A 1 123 ? -4.047 45.060 0.583 1.00 18.44 120 ALA A N 1
ATOM 727 C CA . ALA A 1 123 ? -2.933 45.995 0.418 1.00 18.51 120 ALA A CA 1
ATOM 728 C C . ALA A 1 123 ? -2.034 46.051 1.653 1.00 26.67 120 ALA A C 1
ATOM 729 O O . ALA A 1 123 ? -1.385 47.074 1.922 1.00 26.71 120 ALA A O 1
ATOM 744 N N . PRO A 1 125 ? 1.088 43.888 3.826 1.00 21.42 122 PRO A N 1
ATOM 745 C CA . PRO A 1 125 ? 2.132 42.871 3.734 1.00 25.26 122 PRO A CA 1
ATOM 746 C C . PRO A 1 125 ? 1.680 41.554 4.348 1.00 25.70 122 PRO A C 1
ATOM 747 O O . PRO A 1 125 ? 0.994 41.522 5.375 1.00 19.76 122 PRO A O 1
ATOM 751 N N . ASP A 1 126 ? 2.078 40.472 3.696 1.00 23.69 123 ASP A N 1
ATOM 752 C CA . ASP A 1 126 ? 1.838 39.102 4.132 1.00 24.72 123 ASP A CA 1
ATOM 753 C C . ASP A 1 126 ? 2.095 38.858 5.634 1.00 20.64 123 ASP A C 1
ATOM 754 O O . ASP A 1 126 ? 1.268 38.270 6.327 1.00 22.49 123 ASP A O 1
ATOM 759 N N . ASN A 1 127 ? 3.242 39.315 6.113 1.00 23.57 124 ASN A N 1
ATOM 760 C CA . ASN A 1 127 ? 3.694 39.037 7.470 1.00 23.40 124 ASN A CA 1
ATOM 761 C C . ASN A 1 127 ? 2.830 39.717 8.529 1.00 21.94 124 ASN A C 1
ATOM 762 O O . ASN A 1 127 ? 2.916 39.383 9.708 1.00 21.71 124 ASN A O 1
ATOM 767 N N . LEU A 1 128 ? 2.002 40.672 8.109 1.00 18.08 125 LEU A N 1
ATOM 768 C CA . LEU A 1 128 ? 1.161 41.413 9.059 1.00 17.08 125 LEU A CA 1
ATOM 769 C C . LEU A 1 128 ? -0.244 40.832 9.203 1.00 18.53 125 LEU A C 1
ATOM 770 O O . LEU A 1 128 ? -1.040 41.310 10.018 1.00 18.41 125 LEU A O 1
ATOM 775 N N . LYS A 1 129 ? -0.553 39.806 8.412 1.00 19.00 126 LYS A N 1
ATOM 776 C CA . LYS A 1 129 ? -1.844 39.138 8.495 1.00 16.74 126 LYS A CA 1
ATOM 777 C C . LYS A 1 129 ? -1.621 37.682 8.901 1.00 20.88 126 LYS A C 1
ATOM 778 O O . LYS A 1 129 ? -1.182 36.864 8.094 1.00 22.45 126 LYS A O 1
ATOM 784 N N . ARG A 1 130 ? -1.898 37.368 10.158 1.00 16.15 127 ARG A N 1
ATOM 785 C CA . ARG A 1 130 ? -1.610 36.040 10.687 1.00 18.11 127 ARG A CA 1
ATOM 786 C C . ARG A 1 130 ? -2.890 35.370 11.125 1.00 16.62 127 ARG A C 1
ATOM 787 O O . ARG A 1 130 ? -3.925 36.023 11.289 1.00 19.43 127 ARG A O 1
ATOM 795 N N . LYS A 1 131 ? -2.828 34.054 11.311 1.00 17.46 128 LYS A N 1
ATOM 796 C CA . LYS A 1 131 ? -3.995 33.325 11.771 1.00 20.33 128 LYS A CA 1
ATOM 797 C C . LYS A 1 131 ? -4.482 33.856 13.117 1.00 20.31 128 LYS A C 1
ATOM 798 O O . LYS A 1 131 ? -5.682 33.899 13.377 1.00 21.10 128 LYS A O 1
ATOM 804 N N . LYS A 1 132 ? -3.539 34.271 13.959 1.00 16.43 129 LYS A N 1
ATOM 805 C CA . LYS A 1 132 ? -3.835 34.652 15.340 1.00 17.83 129 LYS A CA 1
ATOM 806 C C . LYS A 1 132 ? -3.743 36.154 15.587 1.00 18.02 129 LYS A C 1
ATOM 807 O O . LYS A 1 132 ? -3.901 36.588 16.722 1.00 17.04 129 LYS A O 1
ATOM 813 N N . GLY A 1 133 ? -3.459 36.947 14.561 1.00 16.25 130 GLY A N 1
ATOM 814 C CA . GLY A 1 133 ? -3.376 38.385 14.793 1.00 16.55 130 GLY A CA 1
ATOM 815 C C . GLY A 1 133 ? -3.236 39.182 13.519 1.00 16.84 130 GLY A C 1
ATOM 816 O O . GLY A 1 133 ? -2.704 38.691 12.530 1.00 17.15 130 GLY A O 1
ATOM 817 N N . VAL A 1 134 ? -3.744 40.408 13.525 1.00 13.97 131 VAL A N 1
ATOM 818 C CA . VAL A 1 134 ? -3.590 41.288 12.365 1.00 15.63 131 VAL A CA 1
ATOM 819 C C . VAL A 1 134 ? -3.046 42.638 12.821 1.00 15.46 131 VAL A C 1
ATOM 820 O O . VAL A 1 134 ? -3.537 43.217 13.792 1.00 15.00 131 VAL A O 1
ATOM 824 N N . ALA A 1 135 ? -1.996 43.119 12.159 1.00 13.25 132 ALA A N 1
ATOM 825 C CA . ALA A 1 135 ? -1.361 44.355 12.607 1.00 13.19 132 ALA A CA 1
ATOM 826 C C . ALA A 1 135 ? -2.205 45.550 12.186 1.00 15.33 132 ALA A C 1
ATOM 827 O O . ALA A 1 135 ? -2.350 45.819 10.997 1.00 20.83 132 ALA A O 1
ATOM 829 N N . LEU A 1 136 ? -2.778 46.263 13.156 1.00 12.51 133 LEU A N 1
ATOM 830 C CA . LEU A 1 136 ? -3.591 47.436 12.840 1.00 12.76 133 LEU A CA 1
ATOM 831 C C . LEU A 1 136 ? -2.875 48.757 13.115 1.00 13.59 133 LEU A C 1
ATOM 832 O O . LEU A 1 136 ? -3.361 49.822 12.731 1.00 13.44 133 LEU A O 1
ATOM 837 N N . GLN A 1 137 ? -1.736 48.705 13.797 1.00 12.15 134 GLN A N 1
ATOM 838 C CA . GLN A 1 137 ? -1.070 49.945 14.167 1.00 14.16 134 GLN A CA 1
ATOM 839 C C . GLN A 1 137 ? 0.425 49.791 14.010 1.00 13.93 134 GLN A C 1
ATOM 840 O O . GLN A 1 137 ? 0.983 48.745 14.335 1.00 14.91 134 GLN A O 1
ATOM 846 N N . VAL A 1 138 ? 1.068 50.835 13.507 1.00 15.24 135 VAL A N 1
ATOM 847 C CA A VAL A 1 138 ? 2.530 50.916 13.520 0.65 15.75 135 VAL A CA 1
ATOM 848 C CA B VAL A 1 138 ? 2.519 50.895 13.536 0.35 15.39 135 VAL A CA 1
ATOM 849 C C . VAL A 1 138 ? 2.931 52.006 14.488 1.00 15.04 135 VAL A C 1
ATOM 850 O O . VAL A 1 138 ? 2.454 53.145 14.387 1.00 15.30 135 VAL A O 1
ATOM 857 N N . ILE A 1 139 ? 3.792 51.652 15.436 1.00 15.92 136 ILE A N 1
ATOM 858 C CA . ILE A 1 139 ? 4.169 52.545 16.521 1.00 13.11 136 ILE A CA 1
ATOM 859 C C . ILE A 1 139 ? 5.632 52.952 16.415 1.00 15.21 136 ILE A C 1
ATOM 860 O O . ILE A 1 139 ? 6.493 52.128 16.134 1.00 15.86 136 ILE A O 1
ATOM 865 N N . GLY A 1 140 ? 5.898 54.234 16.636 1.00 14.78 137 GLY A N 1
ATOM 866 C CA . GLY A 1 140 ? 7.260 54.724 16.733 1.00 16.92 137 GLY A CA 1
ATOM 867 C C . GLY A 1 140 ? 7.610 55.080 18.170 1.00 18.30 137 GLY A C 1
ATOM 868 O O . GLY A 1 140 ? 6.761 55.548 18.942 1.00 17.86 137 GLY A O 1
ATOM 869 N N . VAL A 1 141 ? 8.866 54.851 18.541 1.00 16.81 138 VAL A N 1
ATOM 870 C CA . VAL A 1 141 ? 9.344 55.219 19.865 1.00 19.06 138 VAL A CA 1
ATOM 871 C C . VAL A 1 141 ? 10.699 55.848 19.645 1.00 18.31 138 VAL A C 1
ATOM 872 O O . VAL A 1 141 ? 11.537 55.288 18.950 1.00 21.44 138 VAL A O 1
ATOM 876 N N . GLY A 1 142 ? 10.912 57.034 20.190 1.00 18.02 139 GLY A N 1
ATOM 877 C CA . GLY A 1 142 ? 12.158 57.701 19.884 1.00 22.18 139 GLY A CA 1
ATOM 878 C C . GLY A 1 142 ? 12.518 58.846 20.799 1.00 20.62 139 GLY A C 1
ATOM 879 O O . GLY A 1 142 ? 11.844 59.129 21.782 1.00 21.61 139 GLY A O 1
ATOM 880 N N . LEU A 1 143 ? 13.606 59.503 20.437 1.00 22.26 140 LEU A N 1
ATOM 881 C CA . LEU A 1 14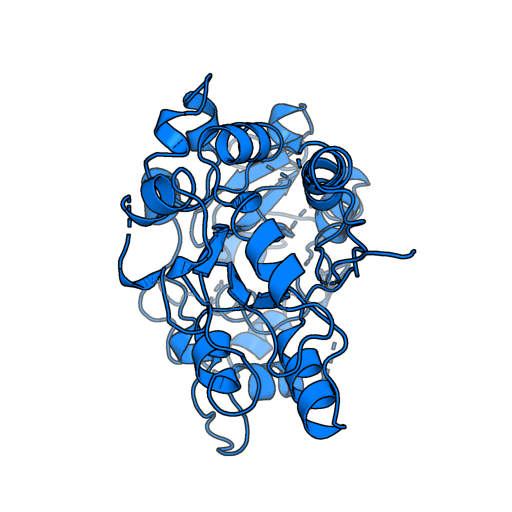3 ? 14.142 60.626 21.182 1.00 24.19 140 LEU A CA 1
ATOM 882 C C . LEU A 1 143 ? 13.289 61.882 20.995 1.00 21.62 140 LEU A C 1
ATOM 883 O O . LEU A 1 143 ? 13.170 62.414 19.894 1.00 24.24 140 LEU A O 1
ATOM 888 N N . VAL A 1 144 ? 12.686 62.338 22.085 1.00 21.90 141 VAL A N 1
ATOM 889 C CA . VAL A 1 144 ? 11.806 63.496 22.056 1.00 25.34 141 VAL A CA 1
ATOM 890 C C . VAL A 1 144 ? 12.362 64.527 23.033 1.00 25.41 141 VAL A C 1
ATOM 891 O O . VAL A 1 144 ? 12.818 64.174 24.113 1.00 26.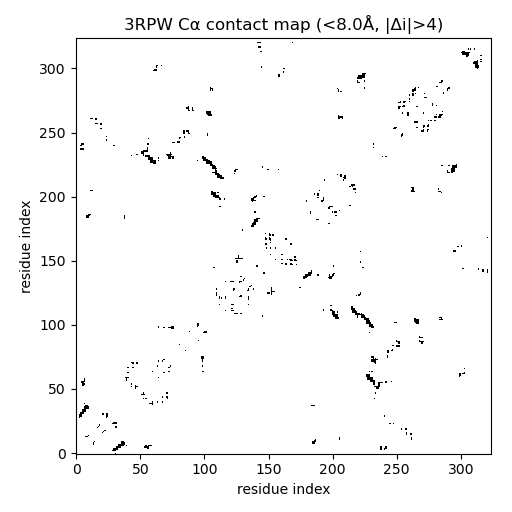08 141 VAL A O 1
ATOM 895 N N . TYR A 1 145 ? 12.327 65.800 22.662 1.00 27.01 142 TYR A N 1
ATOM 896 C CA . TYR A 1 145 ? 12.906 66.813 23.540 1.00 27.79 142 TYR A CA 1
ATOM 897 C C . TYR A 1 145 ? 12.159 68.142 23.486 1.00 31.82 142 TYR A C 1
ATOM 898 O O . TYR A 1 145 ? 11.437 68.430 22.522 1.00 27.73 142 TYR A O 1
ATOM 907 N N . ASN A 1 146 ? 12.323 68.936 24.541 1.00 33.23 143 ASN A N 1
ATOM 908 C CA . ASN A 1 146 ? 11.779 70.290 24.582 1.00 34.62 143 ASN A CA 1
ATOM 909 C C . ASN A 1 146 ? 12.629 71.190 23.697 1.00 37.81 143 ASN A C 1
ATOM 910 O O . ASN A 1 146 ? 13.818 71.381 23.963 1.00 40.51 143 ASN A O 1
ATOM 915 N N . LYS A 1 147 ? 12.037 71.731 22.636 1.00 36.19 144 LYS A N 1
ATOM 916 C CA . LYS A 1 147 ? 12.833 72.452 21.646 1.00 42.10 144 LYS A CA 1
ATOM 917 C C . LYS A 1 147 ? 13.031 73.921 22.005 1.00 43.97 144 LYS A C 1
ATOM 918 O O . LYS A 1 147 ? 13.754 74.639 21.315 1.00 44.79 144 LYS A O 1
ATOM 924 N N . ASP A 1 148 ? 12.390 74.362 23.083 1.00 43.24 145 ASP A N 1
ATOM 925 C CA . ASP A 1 148 ? 12.694 75.672 23.648 1.00 49.47 145 ASP A CA 1
ATOM 926 C C . ASP A 1 148 ? 14.034 75.591 24.364 1.00 56.30 145 ASP A C 1
ATOM 927 O O . ASP A 1 148 ? 14.894 76.456 24.206 1.00 59.48 145 ASP A O 1
ATOM 932 N N . LYS A 1 149 ? 14.199 74.530 25.144 1.00 57.64 146 LYS A N 1
ATOM 933 C CA A LYS A 1 149 ? 15.394 74.322 25.954 0.44 58.87 146 LYS A CA 1
ATOM 934 C CA B LYS A 1 149 ? 15.402 74.355 25.945 0.56 58.55 146 LYS A CA 1
ATOM 935 C C . LYS A 1 149 ? 16.578 73.849 25.112 1.00 57.02 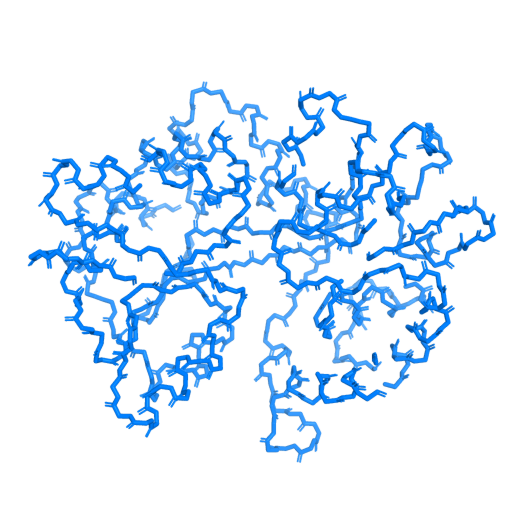146 LYS A C 1
ATOM 936 O O . LYS A 1 149 ? 17.734 74.099 25.449 1.00 63.45 146 LYS A O 1
ATOM 947 N N . PHE A 1 150 ? 16.281 73.156 24.016 1.00 53.89 147 PHE A N 1
ATOM 948 C CA . PHE A 1 150 ? 17.321 72.669 23.111 1.00 55.45 147 PHE A CA 1
ATOM 949 C C . PHE A 1 150 ? 17.025 73.085 21.673 1.00 64.84 147 PHE A C 1
ATOM 950 O O . PHE A 1 150 ? 16.514 72.294 20.882 1.00 61.51 147 PHE A O 1
ATOM 958 N N . LYS A 1 151 ? 17.346 74.330 21.340 1.00 79.61 148 LYS A N 1
ATOM 959 C CA . LYS A 1 151 ? 17.097 74.845 19.997 1.00 93.17 148 LYS A CA 1
ATOM 960 C C . LYS A 1 151 ? 18.319 74.710 19.089 1.00 99.64 148 LYS A C 1
ATOM 961 O O . LYS A 1 151 ? 19.436 74.493 19.559 1.00 99.99 148 LYS A O 1
ATOM 967 N N . GLY A 1 152 ? 18.093 74.832 17.785 1.00 104.86 149 GLY A N 1
ATOM 968 C CA . GLY A 1 152 ? 19.167 74.779 16.809 1.00 108.76 149 GLY A CA 1
ATOM 969 C C . GLY A 1 152 ? 19.960 73.488 16.844 1.00 109.76 149 GLY A C 1
ATOM 970 O O . GLY A 1 152 ? 19.419 72.408 16.609 1.00 110.32 149 GLY A O 1
ATOM 971 N N . ASP A 1 153 ? 21.252 73.602 17.134 1.00 110.45 150 ASP A N 1
ATOM 972 C CA . ASP A 1 153 ? 22.134 72.442 17.169 1.00 110.45 150 ASP A CA 1
ATOM 973 C C . ASP A 1 153 ? 22.540 72.087 18.596 1.00 106.30 150 ASP A C 1
ATOM 974 O O . ASP A 1 153 ? 23.489 71.333 18.815 1.00 104.55 150 ASP A O 1
ATOM 979 N N . LYS A 1 154 ? 21.817 72.643 19.563 1.00 103.81 151 LYS A N 1
ATOM 980 C CA . LYS A 1 154 ? 21.958 72.243 20.956 1.00 100.71 151 LYS A CA 1
ATOM 981 C C . LYS A 1 154 ? 20.984 71.098 21.205 1.00 88.61 151 LYS A C 1
ATOM 982 O O . LYS A 1 154 ? 20.824 70.624 22.330 1.00 90.90 151 LYS A O 1
ATOM 988 N N . ALA A 1 155 ? 20.334 70.661 20.133 1.00 72.99 152 ALA A N 1
ATOM 989 C CA . ALA A 1 155 ? 19.343 69.598 20.212 1.00 61.36 152 ALA A CA 1
ATOM 990 C C . ALA A 1 155 ? 19.997 68.222 20.163 1.00 53.54 152 ALA A C 1
ATOM 991 O O . ALA A 1 155 ? 20.792 67.938 19.266 1.00 47.84 152 ALA A O 1
ATOM 993 N N . PRO A 1 156 ? 19.653 67.359 21.130 1.00 45.40 153 PRO A N 1
ATOM 994 C CA . PRO A 1 156 ? 20.133 65.972 21.143 1.00 39.51 153 PRO A CA 1
ATOM 995 C C . PRO A 1 156 ? 19.651 65.225 19.905 1.00 37.49 153 PRO A C 1
ATOM 996 O O . PRO A 1 156 ? 18.527 65.456 19.447 1.00 38.80 153 PRO A O 1
ATOM 1000 N N . GLN A 1 157 ? 20.493 64.342 19.374 1.00 35.57 154 GLN A N 1
ATOM 1001 C CA . GLN A 1 157 ? 20.187 63.627 18.143 1.00 39.93 154 GLN A CA 1
ATOM 1002 C C . GLN A 1 157 ? 20.408 62.120 18.255 1.00 31.02 154 GLN A C 1
ATOM 1003 O O . GLN A 1 157 ? 20.005 61.371 17.366 1.00 34.67 154 GLN A O 1
ATOM 1009 N N . THR A 1 158 ? 21.064 61.688 19.331 1.00 28.37 155 THR A N 1
ATOM 1010 C CA . THR A 1 158 ? 21.454 60.289 19.514 1.00 23.11 155 THR A CA 1
ATOM 1011 C C . THR A 1 158 ? 21.255 59.866 20.964 1.00 27.93 155 THR A C 1
ATOM 1012 O O . THR A 1 158 ? 21.063 60.712 21.835 1.00 28.07 155 THR A O 1
ATOM 1016 N N . TRP A 1 159 ? 21.323 58.565 21.240 1.00 24.78 156 TRP A N 1
ATOM 1017 C CA . TRP A 1 159 ? 21.245 58.128 22.633 1.00 23.70 156 TRP A CA 1
ATOM 1018 C C . TRP A 1 159 ? 22.473 58.574 23.421 1.00 25.78 156 TRP A C 1
ATOM 1019 O O . TRP A 1 159 ? 22.388 58.809 24.626 1.00 27.75 156 TRP A O 1
ATOM 1030 N N . ALA A 1 160 ? 23.601 58.729 22.736 1.00 25.05 157 ALA A N 1
ATOM 1031 C CA . ALA A 1 160 ? 24.784 59.260 23.407 1.00 25.54 157 ALA A CA 1
ATOM 1032 C C . ALA A 1 160 ? 24.505 60.668 23.938 1.00 28.54 157 ALA A C 1
ATOM 1033 O O . ALA A 1 160 ? 24.905 61.008 25.050 1.00 31.75 157 ALA A O 1
ATOM 1035 N N . ASP A 1 161 ? 23.808 61.482 23.144 1.00 27.32 158 ASP A N 1
ATOM 1036 C CA . ASP A 1 161 ? 23.415 62.822 23.572 1.00 28.42 158 ASP A CA 1
ATOM 1037 C C . ASP A 1 161 ? 22.452 62.748 24.750 1.00 33.04 158 ASP A C 1
ATOM 1038 O O . ASP A 1 161 ? 22.523 63.548 25.682 1.00 33.48 158 ASP A O 1
ATOM 1043 N N . PHE A 1 162 ? 21.535 61.788 24.686 1.00 26.79 159 PHE A N 1
ATOM 1044 C CA . PHE A 1 162 ? 20.582 61.549 25.766 1.00 25.18 159 PHE A CA 1
ATOM 1045 C C . PHE A 1 162 ? 21.299 61.239 27.090 1.00 30.02 159 PHE A C 1
ATOM 1046 O O . PHE A 1 162 ? 20.824 61.612 28.166 1.00 28.38 159 PHE A O 1
ATOM 1054 N N . TRP A 1 163 ? 22.436 60.549 27.010 1.00 30.72 160 TRP A N 1
ATOM 1055 C CA . TRP A 1 163 ? 23.210 60.208 28.204 1.00 30.09 160 TRP A CA 1
ATOM 1056 C C . TRP A 1 163 ? 24.149 61.334 28.637 1.00 35.26 160 TRP A C 1
ATOM 1057 O O . TRP A 1 163 ? 24.674 61.315 29.749 1.00 33.19 160 TRP A O 1
ATOM 1068 N N . ASP A 1 164 ? 24.361 62.299 27.750 1.00 30.91 161 ASP A N 1
ATOM 1069 C CA . ASP A 1 164 ? 25.341 63.360 27.985 1.00 35.59 161 ASP A CA 1
ATOM 1070 C C . ASP A 1 164 ? 24.713 64.514 28.759 1.00 33.27 161 ASP A C 1
ATOM 1071 O O . ASP A 1 164 ? 24.280 65.506 28.165 1.00 31.56 161 ASP A O 1
ATOM 1076 N N . VAL A 1 165 ? 24.656 64.374 30.082 1.00 34.11 162 VAL A N 1
ATOM 1077 C CA . VAL A 1 165 ? 23.983 65.355 30.931 1.00 36.33 162 VAL A CA 1
ATOM 1078 C C . VAL A 1 165 ? 24.777 66.657 31.019 1.00 42.45 162 VAL A C 1
ATOM 1079 O O . VAL A 1 165 ? 24.232 67.706 31.369 1.00 44.00 162 VAL A O 1
ATOM 1083 N N . LYS A 1 166 ? 26.063 66.585 30.698 1.00 45.23 163 LYS A N 1
ATOM 1084 C CA . LYS A 1 166 ? 26.901 67.779 30.662 1.00 56.78 163 LYS A CA 1
ATOM 1085 C C . LYS A 1 166 ? 26.551 68.659 29.467 1.00 53.07 163 LYS A C 1
ATOM 1086 O O . LYS A 1 166 ? 26.230 69.837 29.627 1.00 54.12 163 LYS A O 1
ATOM 1092 N N . LYS A 1 167 ? 26.611 68.083 28.269 1.00 46.15 164 LYS A N 1
ATOM 1093 C CA . LYS A 1 167 ? 26.372 68.839 27.043 1.00 46.21 164 LYS A CA 1
ATOM 1094 C C . LYS A 1 167 ? 24.893 69.185 26.860 1.00 42.68 164 LYS A C 1
ATOM 1095 O O . LYS A 1 167 ? 24.551 70.232 26.310 1.00 40.25 164 LYS A O 1
ATOM 1101 N N . PHE A 1 168 ? 24.018 68.299 27.326 1.00 41.84 165 PHE A N 1
ATOM 1102 C CA . PHE A 1 168 ? 22.581 68.516 27.224 1.00 38.24 165 PHE A CA 1
ATOM 1103 C C . PHE A 1 168 ? 21.925 68.370 28.595 1.00 38.39 165 PHE A C 1
ATOM 1104 O O . PHE A 1 168 ? 21.309 67.344 28.885 1.00 38.83 165 PHE A O 1
ATOM 1112 N N . PRO A 1 169 ? 22.057 69.394 29.446 1.00 36.65 166 PRO A N 1
ATOM 1113 C CA . PRO A 1 169 ? 21.484 69.342 30.795 1.00 37.67 166 PRO A CA 1
ATOM 1114 C C . PRO A 1 169 ? 19.966 69.199 30.765 1.00 39.60 166 PRO A C 1
ATOM 1115 O O . PRO A 1 169 ? 19.327 69.688 29.833 1.00 47.38 166 PRO A O 1
ATOM 1119 N N . GLY A 1 170 ? 19.400 68.536 31.770 1.00 37.56 167 GLY A N 1
ATOM 1120 C CA . GLY A 1 170 ? 17.958 68.382 31.852 1.00 35.59 167 GLY A CA 1
ATOM 1121 C C . GLY A 1 170 ? 17.501 67.059 32.443 1.00 36.98 167 GLY A C 1
ATOM 1122 O O . GLY A 1 170 ? 18.295 66.142 32.645 1.00 35.04 167 GLY A O 1
ATOM 1123 N N . ARG A 1 171 ? 16.205 66.967 32.722 1.00 30.47 168 ARG A N 1
ATOM 1124 C CA . ARG A 1 171 ? 15.618 65.767 33.287 1.00 30.37 168 ARG A CA 1
ATOM 1125 C C . ARG A 1 171 ? 15.214 64.809 32.167 1.00 33.83 168 ARG A C 1
ATOM 1126 O O . ARG A 1 171 ? 14.628 65.224 31.174 1.00 31.10 168 ARG A O 1
ATOM 1134 N N . ARG A 1 172 ? 15.554 63.535 32.339 1.00 29.82 169 ARG A N 1
ATOM 1135 C CA . ARG A 1 172 ? 15.250 62.493 31.363 1.00 27.83 169 ARG A CA 1
ATOM 1136 C C . ARG A 1 172 ? 14.059 61.682 31.833 1.00 29.16 169 ARG A C 1
ATOM 1137 O O . ARG A 1 172 ? 13.771 61.624 33.027 1.00 31.07 169 ARG A O 1
ATOM 1145 N N . CYS A 1 173 ? 13.366 61.037 30.895 1.00 24.94 170 CYS A N 1
ATOM 1146 C CA . CYS A 1 173 ? 12.405 60.013 31.274 1.00 27.90 170 CYS A CA 1
ATOM 1147 C C . CYS A 1 173 ? 12.461 58.887 30.250 1.00 24.62 170 CYS A C 1
ATOM 1148 O O . CYS A 1 173 ? 12.739 59.127 29.072 1.00 24.80 170 CYS A O 1
ATOM 1159 N N . PRO A 1 175 ? 10.985 54.528 29.482 1.00 19.38 172 PRO A N 1
ATOM 1160 C CA . PRO A 1 175 ? 10.002 53.531 29.923 1.00 23.43 172 PRO A CA 1
ATOM 1161 C C . PRO A 1 175 ? 10.597 52.502 30.876 1.00 24.60 172 PRO A C 1
ATOM 1162 O O . PRO A 1 175 ? 11.789 52.221 30.812 1.00 23.11 172 PRO A O 1
ATOM 1166 N N . ALA A 1 176 ? 9.758 51.940 31.745 1.00 22.53 173 ALA A N 1
ATOM 1167 C CA . ALA A 1 176 ? 10.209 50.991 32.758 1.00 25.31 173 ALA A CA 1
ATOM 1168 C C . ALA A 1 176 ? 10.215 49.562 32.229 1.00 27.53 173 ALA A C 1
ATOM 1169 O O . ALA A 1 176 ? 9.674 48.641 32.870 1.00 25.99 173 ALA A O 1
ATOM 1171 N N . TRP A 1 177 ? 10.817 49.386 31.053 1.00 26.06 174 TRP A N 1
ATOM 1172 C CA . TRP A 1 177 ? 10.884 48.082 30.392 1.00 25.98 174 TRP A CA 1
ATOM 1173 C C . TRP A 1 177 ? 12.271 47.897 29.843 1.00 22.79 174 TRP A C 1
ATOM 1174 O O . TRP A 1 177 ? 12.939 48.874 29.532 1.00 23.91 174 TRP A O 1
ATOM 1185 N N . PRO A 1 178 ? 12.683 46.637 29.654 1.00 20.53 175 PRO A N 1
ATOM 1186 C CA . PRO A 1 178 ? 13.958 46.381 28.979 1.00 22.29 175 PRO A CA 1
ATOM 1187 C C . PRO A 1 178 ? 13.926 46.736 27.491 1.00 21.67 175 PRO A C 1
ATOM 1188 O O . PRO A 1 178 ? 14.913 47.217 26.967 1.00 21.96 175 PRO A O 1
ATOM 1192 N N . ARG A 1 179 ? 12.816 46.503 26.805 1.00 19.52 176 ARG A N 1
ATOM 1193 C CA . ARG A 1 179 ? 12.795 46.835 25.384 1.00 19.46 176 ARG A CA 1
ATOM 1194 C C . ARG A 1 179 ? 12.981 48.342 25.198 1.00 23.27 176 ARG A C 1
ATOM 1195 O O . ARG A 1 179 ? 12.453 49.141 25.979 1.00 22.21 176 ARG A O 1
ATOM 1203 N N . PHE A 1 180 ? 13.704 48.710 24.139 1.00 16.93 177 PHE A N 1
ATOM 1204 C CA . PHE A 1 180 ? 13.982 50.096 23.772 1.00 19.42 177 PHE A CA 1
ATOM 1205 C C . PHE A 1 180 ? 15.043 50.694 24.693 1.00 20.70 177 PHE A C 1
ATOM 1206 O O . PHE A 1 180 ? 16.072 51.152 24.227 1.00 21.87 177 PHE A O 1
ATOM 1214 N N . THR A 1 181 ? 14.791 50.660 26.000 1.00 23.47 178 THR A N 1
ATOM 1215 C CA A THR A 1 181 ? 15.732 51.223 26.972 0.44 21.89 178 THR A CA 1
ATOM 1216 C CA B THR A 1 181 ? 15.717 51.223 26.973 0.56 22.64 178 THR A CA 1
ATOM 1217 C C . THR A 1 181 ? 17.079 50.504 26.954 1.00 23.13 178 THR A C 1
ATOM 1218 O O . THR A 1 181 ? 18.126 51.147 27.028 1.00 27.03 178 THR A O 1
ATOM 1225 N N . PHE A 1 182 ? 17.069 49.172 26.847 1.00 22.64 179 PHE A N 1
ATOM 1226 C CA . PHE A 1 182 ? 18.340 48.431 26.771 1.00 24.88 179 PHE A CA 1
ATOM 1227 C C . PHE A 1 182 ? 19.089 48.760 25.470 1.00 22.24 179 PHE A C 1
ATOM 1228 O O . PHE A 1 182 ? 20.291 49.018 25.497 1.00 25.13 179 PHE A O 1
ATOM 1236 N N . GLU A 1 183 ? 18.388 48.746 24.336 1.00 24.23 180 GLU A N 1
ATOM 1237 C CA . GLU A 1 183 ? 18.994 49.097 23.050 1.00 19.87 180 GLU A CA 1
ATOM 1238 C C . GLU A 1 183 ? 19.554 50.520 23.062 1.00 22.48 180 GLU A C 1
ATOM 1239 O O . GLU A 1 183 ? 20.646 50.772 22.550 1.00 23.70 180 GLU A O 1
ATOM 1245 N N . ALA A 1 184 ? 18.781 51.451 23.615 1.00 20.63 181 ALA A N 1
ATOM 1246 C CA . ALA A 1 184 ? 19.223 52.841 23.722 1.00 21.84 181 ALA A CA 1
ATOM 1247 C C . ALA A 1 184 ? 20.496 52.928 24.563 1.00 24.96 181 ALA A C 1
ATOM 1248 O O . ALA A 1 184 ? 21.440 53.625 24.199 1.00 27.07 181 ALA A O 1
ATOM 1250 N N . ALA A 1 185 ? 20.505 52.230 25.698 1.00 25.57 182 ALA A N 1
ATOM 1251 C CA . ALA A 1 185 ? 21.679 52.215 26.577 1.00 23.91 182 ALA A CA 1
ATOM 1252 C C . ALA A 1 185 ? 22.911 51.726 25.836 1.00 27.76 182 ALA A C 1
ATOM 1253 O O . ALA A 1 185 ? 23.990 52.330 25.930 1.00 29.31 182 ALA A O 1
ATOM 1255 N N . LEU A 1 186 ? 22.756 50.633 25.101 1.00 26.10 183 LEU A N 1
ATOM 1256 C CA . LEU A 1 186 ? 23.870 50.068 24.346 1.00 25.00 183 LEU A CA 1
ATOM 1257 C C . LEU A 1 186 ? 24.372 51.049 23.306 1.00 27.78 183 LEU A C 1
ATOM 1258 O O . LEU A 1 186 ? 25.578 51.201 23.116 1.00 30.22 183 LEU A O 1
ATOM 1276 N N . ALA A 1 188 ? 24.081 54.329 23.439 1.00 25.85 185 ALA A N 1
ATOM 1277 C CA . ALA A 1 188 ? 24.738 55.433 24.134 1.00 25.81 185 ALA A CA 1
ATOM 1278 C C . ALA A 1 188 ? 26.163 55.022 24.490 1.00 33.92 185 ALA A C 1
ATOM 1279 O O . ALA A 1 188 ? 27.054 55.869 24.600 1.00 34.46 185 ALA A O 1
ATOM 1281 N N . ASP A 1 189 ? 26.371 53.718 24.665 1.00 30.27 186 ASP A N 1
ATOM 1282 C CA . ASP A 1 189 ? 27.679 53.186 25.047 1.00 34.14 186 ASP A CA 1
ATOM 1283 C C . ASP A 1 189 ? 28.551 52.850 23.831 1.00 34.58 186 ASP A C 1
ATOM 1284 O O . ASP A 1 189 ? 29.633 52.269 23.973 1.00 38.19 186 ASP A O 1
ATOM 1289 N N . GLY A 1 190 ? 28.078 53.214 22.641 1.00 31.05 187 GLY A N 1
ATOM 1290 C CA . GLY A 1 190 ? 28.886 53.093 21.439 1.00 31.69 187 GLY A CA 1
ATOM 1291 C C . GLY A 1 190 ? 28.574 51.927 20.518 1.00 37.19 187 GLY A C 1
ATOM 1292 O O . GLY A 1 190 ? 29.209 51.773 19.470 1.00 34.26 187 GLY A O 1
ATOM 1293 N N . VAL A 1 191 ? 27.603 51.094 20.887 1.00 33.58 188 VAL A N 1
ATOM 1294 C CA . VAL A 1 191 ? 27.234 49.980 20.023 1.00 33.34 188 VAL A CA 1
ATOM 1295 C C . VAL A 1 191 ? 26.451 50.509 18.824 1.00 37.49 188 VAL A C 1
ATOM 1296 O O . VAL A 1 191 ? 25.538 51.320 18.982 1.00 34.37 188 VAL A O 1
ATOM 1300 N N . THR A 1 192 ? 26.812 50.059 17.626 1.00 35.24 189 THR A N 1
ATOM 1301 C CA . THR A 1 192 ? 26.153 50.541 16.419 1.00 32.23 189 THR A CA 1
ATOM 1302 C C . THR A 1 192 ? 24.808 49.855 16.216 1.00 36.89 189 THR A C 1
ATOM 1303 O O . THR A 1 192 ? 24.597 48.729 16.685 1.00 33.19 189 THR A O 1
ATOM 1307 N N . LYS A 1 193 ? 23.921 50.536 15.495 1.00 35.34 190 LYS A N 1
ATOM 1308 C CA . LYS A 1 193 ? 22.528 50.109 15.333 1.00 36.68 190 LYS A CA 1
ATOM 1309 C C . LYS A 1 193 ? 22.352 48.694 14.793 1.00 39.57 190 LYS A C 1
ATOM 1310 O O . LYS A 1 193 ? 21.337 48.047 15.055 1.00 39.23 190 LYS A O 1
ATOM 1316 N N . ASP A 1 194 ? 23.332 48.213 14.038 1.00 38.16 191 ASP A N 1
ATOM 1317 C CA . ASP A 1 194 ? 23.212 46.901 13.411 1.00 37.61 191 ASP A CA 1
ATOM 1318 C C . ASP A 1 194 ? 23.901 45.786 14.198 1.00 32.31 191 ASP A C 1
ATOM 1319 O O . ASP A 1 194 ? 23.991 44.658 13.721 1.00 39.22 191 ASP A O 1
ATOM 1324 N N . LYS A 1 195 ? 24.381 46.094 15.400 1.00 35.20 192 LYS A N 1
ATOM 1325 C CA . LYS A 1 195 ? 25.079 45.092 16.212 1.00 28.89 192 LYS A CA 1
ATOM 1326 C C . LYS A 1 195 ? 24.482 44.942 17.609 1.00 32.47 192 LYS A C 1
ATOM 1327 O O . LYS A 1 195 ? 25.168 44.533 18.547 1.00 28.02 192 LYS A O 1
ATOM 1333 N N . LEU A 1 196 ? 23.204 45.268 17.759 1.00 23.88 193 LEU A N 1
ATOM 1334 C CA . LEU A 1 196 ? 22.609 45.264 19.092 1.00 25.58 193 LEU A CA 1
ATOM 1335 C C . LEU A 1 196 ? 22.260 43.874 19.604 1.00 22.37 193 LEU A C 1
ATOM 1336 O O . LEU A 1 196 ? 22.291 43.646 20.809 1.00 27.98 193 LEU A O 1
ATOM 1341 N N . TYR A 1 197 ? 21.918 42.963 18.697 1.00 24.89 194 TYR A N 1
ATOM 1342 C CA . TYR A 1 197 ? 21.387 41.658 19.087 1.00 24.55 194 TYR A CA 1
ATOM 1343 C C . TYR A 1 197 ? 22.396 40.521 18.901 1.00 28.72 194 TYR A C 1
ATOM 1344 O O . TYR A 1 197 ? 23.159 40.515 17.938 1.00 33.60 194 TYR A O 1
ATOM 1353 N N . PRO A 1 198 ? 22.411 39.559 19.838 1.00 29.84 195 PRO A N 1
ATOM 1354 C CA . PRO A 1 198 ? 21.580 39.556 21.045 1.00 26.99 195 PRO A CA 1
ATOM 1355 C C . PRO A 1 198 ? 22.078 40.566 22.077 1.00 30.33 195 PRO A C 1
ATOM 1356 O O . PRO A 1 198 ? 23.281 40.848 22.140 1.00 26.64 195 PRO A O 1
ATOM 1360 N N . ILE A 1 199 ? 21.162 41.093 22.887 1.00 25.65 196 ILE A N 1
ATOM 1361 C CA . ILE A 1 199 ? 21.470 42.199 23.796 1.00 25.30 196 ILE A CA 1
ATOM 1362 C C . ILE A 1 199 ? 22.431 41.820 24.926 1.00 29.46 196 ILE A C 1
ATOM 1363 O O . ILE A 1 199 ? 22.220 40.844 25.644 1.00 26.16 196 ILE A O 1
ATOM 1368 N N . ASP A 1 200 ? 23.489 42.612 25.077 1.00 30.04 197 ASP A N 1
ATOM 1369 C CA . ASP A 1 200 ? 24.382 42.496 26.223 1.00 29.98 197 ASP A CA 1
ATOM 1370 C C . ASP A 1 200 ? 23.704 43.162 27.415 1.00 26.47 197 ASP A C 1
ATOM 1371 O O . ASP A 1 200 ? 23.836 44.361 27.628 1.00 29.40 197 ASP A O 1
ATOM 1384 N N . ASP A 1 202 ? 24.040 42.932 30.764 1.00 30.79 199 ASP A N 1
ATOM 1385 C CA . ASP A 1 202 ? 24.876 43.463 31.837 1.00 36.20 199 ASP A CA 1
ATOM 1386 C C . ASP A 1 202 ? 25.450 44.828 31.469 1.00 34.72 199 ASP A C 1
ATOM 1387 O O . ASP A 1 202 ? 25.482 45.746 32.289 1.00 34.24 199 ASP A O 1
ATOM 1392 N N . ARG A 1 203 ? 25.894 44.961 30.225 1.00 28.16 200 ARG A N 1
ATOM 1393 C CA . ARG A 1 203 ? 26.401 46.234 29.731 1.00 30.50 200 ARG A CA 1
ATOM 1394 C C . ARG A 1 203 ? 25.313 47.315 29.716 1.00 28.80 200 ARG A C 1
ATOM 1395 O O . ARG A 1 203 ? 25.544 48.452 30.114 1.00 29.86 200 ARG A O 1
ATOM 1403 N N . ALA A 1 204 ? 24.117 46.947 29.272 1.00 27.17 201 ALA A N 1
ATOM 1404 C CA . ALA A 1 204 ? 23.021 47.899 29.180 1.00 24.91 201 ALA A CA 1
ATOM 1405 C C . ALA A 1 204 ? 22.603 48.395 30.558 1.00 27.20 201 ALA A C 1
ATOM 1406 O O . ALA A 1 204 ? 22.355 49.585 30.750 1.00 25.41 201 ALA A O 1
ATOM 1408 N N . LEU A 1 205 ? 22.517 47.476 31.516 1.00 30.35 202 LEU A N 1
ATOM 1409 C CA . LEU A 1 205 ? 22.113 47.826 32.875 1.00 33.03 202 LEU A CA 1
ATOM 1410 C C . LEU A 1 205 ? 23.116 48.757 33.541 1.00 32.52 202 LEU A C 1
ATOM 1411 O O . LEU A 1 205 ? 22.730 49.696 34.237 1.00 32.48 202 LEU A O 1
ATOM 1416 N N . LYS A 1 206 ? 24.401 48.497 33.322 1.00 33.63 203 LYS A N 1
ATOM 1417 C CA . LYS A 1 206 ? 25.437 49.375 33.854 1.00 43.70 203 LYS A CA 1
ATOM 1418 C C . LYS A 1 206 ? 25.240 50.800 33.348 1.00 37.07 203 LYS A C 1
ATOM 1419 O O . LYS A 1 206 ? 25.321 51.757 34.120 1.00 33.53 203 LYS A O 1
ATOM 1425 N N . LYS A 1 207 ? 24.967 50.940 32.054 1.00 32.87 204 LYS A N 1
ATOM 1426 C CA . LYS A 1 207 ? 24.718 52.258 31.477 1.00 32.79 204 LYS A CA 1
ATOM 1427 C C . LYS A 1 207 ? 23.447 52.887 32.028 1.00 30.81 204 LYS A C 1
ATOM 1428 O O . LYS A 1 207 ? 23.392 54.088 32.287 1.00 29.78 204 LYS A O 1
ATOM 1434 N N . LEU A 1 208 ? 22.408 52.079 32.196 1.00 28.49 205 LEU A N 1
ATOM 1435 C CA . LEU A 1 208 ? 21.170 52.621 32.729 1.00 29.51 205 LEU A CA 1
ATOM 1436 C C . LEU A 1 208 ? 21.349 53.158 34.153 1.00 31.88 205 LEU A C 1
ATOM 1437 O O . LEU A 1 208 ? 20.741 54.162 34.520 1.00 30.28 205 LEU A O 1
ATOM 1442 N N . LYS A 1 209 ? 22.199 52.504 34.941 1.00 34.88 206 LYS A N 1
ATOM 1443 C CA . LYS A 1 209 ? 22.498 52.983 36.289 1.00 37.12 206 LYS A CA 1
ATOM 1444 C C . LYS A 1 209 ? 23.154 54.359 36.250 1.00 35.27 206 LYS A C 1
ATOM 1445 O O . LYS A 1 209 ? 22.928 55.191 37.130 1.00 37.41 206 LYS A O 1
ATOM 1451 N N . GLU A 1 210 ? 23.971 54.588 35.229 1.00 33.49 207 GLU A N 1
ATOM 1452 C CA A GLU A 1 210 ? 24.644 55.869 35.061 0.55 35.84 207 GLU A CA 1
ATOM 1453 C CA B GLU A 1 210 ? 24.643 55.874 35.050 0.45 35.96 207 GLU A CA 1
ATOM 1454 C C . GLU A 1 210 ? 23.656 57.018 34.848 1.00 35.86 207 GLU A C 1
ATOM 1455 O O . GLU A 1 210 ? 23.864 58.126 35.344 1.00 39.68 207 GLU A O 1
ATOM 1466 N N . ILE A 1 211 ? 22.583 56.758 34.105 1.00 31.42 208 ILE A N 1
ATOM 1467 C CA . ILE A 1 211 ? 21.632 57.812 33.786 1.00 31.22 208 ILE A CA 1
ATOM 1468 C C . ILE A 1 211 ? 20.529 57.871 34.833 1.00 28.36 208 ILE A C 1
ATOM 1469 O O . ILE A 1 211 ? 19.880 58.901 35.002 1.00 33.35 208 ILE A O 1
ATOM 1474 N N . LYS A 1 212 ? 20.336 56.763 35.539 1.00 30.13 209 LYS A N 1
ATOM 1475 C CA . LYS A 1 212 ? 19.245 56.641 36.504 1.00 33.96 209 LYS A CA 1
ATOM 1476 C C . LYS A 1 212 ? 19.046 57.881 37.388 1.00 35.62 209 LYS A C 1
ATOM 1477 O O . LYS A 1 212 ? 17.929 58.374 37.518 1.00 35.39 209 LYS A O 1
ATOM 1483 N N . PRO A 1 213 ? 20.132 58.406 37.987 1.00 40.61 210 PRO A N 1
ATOM 1484 C CA . PRO A 1 213 ? 19.956 59.566 38.874 1.00 42.45 210 PRO A CA 1
ATOM 1485 C C . PRO A 1 213 ? 19.294 60.768 38.194 1.00 37.27 210 PRO A C 1
ATOM 1486 O O . PRO A 1 213 ? 18.757 61.642 38.877 1.00 38.89 210 PRO A O 1
ATOM 1490 N N . HIS A 1 214 ? 19.329 60.810 36.866 1.00 34.07 211 HIS A N 1
ATOM 1491 C CA . HIS A 1 214 ? 18.766 61.938 36.128 1.00 32.18 211 HIS A CA 1
ATOM 1492 C C . HIS A 1 214 ? 17.400 61.638 35.508 1.00 30.99 211 HIS A C 1
ATOM 1493 O O . HIS A 1 214 ? 16.854 62.475 34.786 1.00 33.83 211 HIS A O 1
ATOM 1500 N N . VAL A 1 215 ? 16.868 60.448 35.780 1.00 27.25 212 VAL A N 1
ATOM 1501 C CA . VAL A 1 215 ? 15.552 60.062 35.259 1.00 31.24 212 VAL A CA 1
ATOM 1502 C C . VAL A 1 215 ? 14.465 60.367 36.285 1.00 36.03 212 VAL A C 1
ATOM 1503 O O . VAL A 1 215 ? 14.435 59.781 37.368 1.00 41.48 212 VAL A O 1
ATOM 1507 N N . VAL A 1 216 ? 13.577 61.290 35.943 1.00 32.29 213 VAL A N 1
ATOM 1508 C CA A VAL A 1 216 ? 12.533 61.717 36.867 0.56 37.55 213 VAL A CA 1
ATOM 1509 C CA B VAL A 1 216 ? 12.535 61.718 36.870 0.44 37.69 213 VAL A CA 1
ATOM 1510 C C . VAL A 1 216 ? 11.396 60.707 36.960 1.00 41.65 213 VAL A C 1
ATOM 1511 O O . VAL A 1 216 ? 10.715 60.616 37.982 1.00 40.43 213 VAL A O 1
ATOM 1518 N N . LYS A 1 217 ? 11.195 59.944 35.891 1.00 38.96 214 LYS A N 1
ATOM 1519 C CA . LYS A 1 217 ? 10.116 58.968 35.861 1.00 32.87 214 LYS A CA 1
ATOM 1520 C C . LYS A 1 217 ? 10.398 57.861 34.857 1.00 29.28 214 LYS A C 1
ATOM 1521 O O . LYS A 1 217 ? 10.791 58.122 33.721 1.00 30.20 214 LYS A O 1
ATOM 1527 N N . TRP A 1 218 ? 10.204 56.625 35.295 1.00 27.59 215 TRP A N 1
ATOM 1528 C CA . TRP A 1 218 ? 10.274 55.471 34.419 1.00 25.40 215 TRP A CA 1
ATOM 1529 C C . TRP A 1 218 ? 8.828 55.122 34.098 1.00 28.98 215 TRP A C 1
ATOM 1530 O O . TRP A 1 218 ? 8.140 54.514 34.912 1.00 31.86 215 TRP A O 1
ATOM 1541 N N . TRP A 1 219 ? 8.374 55.524 32.914 1.00 26.34 216 TRP A N 1
ATOM 1542 C CA . TRP A 1 219 ? 6.948 55.504 32.584 1.00 26.90 216 TRP A CA 1
ATOM 1543 C C . TRP A 1 219 ? 6.445 54.162 32.075 1.00 27.15 216 TRP A C 1
ATOM 1544 O O . TRP A 1 219 ? 7.226 53.325 31.625 1.00 25.31 216 TRP A O 1
ATOM 1555 N N . THR A 1 220 ? 5.130 53.969 32.147 1.00 22.51 217 THR A N 1
ATOM 1556 C CA . THR A 1 220 ? 4.532 52.713 31.700 1.00 21.09 217 THR A CA 1
ATOM 1557 C C . THR A 1 220 ? 3.327 52.897 30.781 1.00 25.73 217 THR A C 1
ATOM 1558 O O . THR A 1 220 ? 2.992 51.993 30.014 1.00 27.38 217 THR A O 1
ATOM 1562 N N . THR A 1 221 ? 2.676 54.053 30.856 1.00 22.12 218 THR A N 1
ATOM 1563 C CA . THR A 1 221 ? 1.457 54.277 30.071 1.00 24.34 218 THR A CA 1
ATOM 1564 C C . THR A 1 221 ? 1.625 55.393 29.050 1.00 22.84 218 THR A C 1
ATOM 1565 O O . THR A 1 221 ? 2.440 56.300 29.235 1.00 22.73 218 THR A O 1
ATOM 1569 N N . ALA A 1 222 ? 0.838 55.330 27.974 1.00 22.15 219 ALA A N 1
ATOM 1570 C CA . ALA A 1 222 ? 0.971 56.270 26.870 1.00 20.49 219 ALA A CA 1
ATOM 1571 C C . ALA A 1 222 ? 0.712 57.713 27.288 1.00 22.47 219 ALA A C 1
ATOM 1572 O O . ALA A 1 222 ? 1.261 58.648 26.702 1.00 23.91 219 ALA A O 1
ATOM 1574 N N . ALA A 1 223 ? -0.134 57.890 28.300 1.00 22.23 220 ALA A N 1
ATOM 1575 C CA . ALA A 1 223 ? -0.489 59.227 28.760 1.00 25.40 220 ALA A CA 1
ATOM 1576 C C . ALA A 1 223 ? 0.675 59.939 29.442 1.00 24.53 220 ALA A C 1
ATOM 1577 O O . ALA A 1 223 ? 0.712 61.168 29.482 1.00 27.01 220 ALA A O 1
ATOM 1579 N N . GLN A 1 224 ? 1.633 59.178 29.962 1.00 22.63 221 GLN A N 1
ATOM 1580 C CA . GLN A 1 224 ? 2.645 59.776 30.845 1.00 21.29 221 GLN A CA 1
ATOM 1581 C C . GLN A 1 224 ? 3.670 60.688 30.164 1.00 25.43 221 GLN A C 1
ATOM 1582 O O . GLN A 1 224 ? 3.842 61.834 30.585 1.00 28.05 221 GLN A O 1
ATOM 1588 N N . PRO A 1 225 ? 4.355 60.202 29.115 1.00 24.37 222 PRO A N 1
ATOM 1589 C CA . PRO A 1 225 ? 5.384 61.092 28.550 1.00 24.96 222 PRO A CA 1
ATOM 1590 C C . PRO A 1 225 ? 4.882 62.460 28.071 1.00 24.28 222 PRO A C 1
ATOM 1591 O O . PRO A 1 225 ? 5.549 63.454 28.356 1.00 27.35 222 PRO A O 1
ATOM 1595 N N . PRO A 1 226 ? 3.737 62.522 27.360 1.00 22.37 223 PRO A N 1
ATOM 1596 C CA . PRO A 1 226 ? 3.249 63.841 26.944 1.00 22.71 223 PRO A CA 1
ATOM 1597 C C . PRO A 1 226 ? 3.029 64.745 28.152 1.00 27.14 223 PRO A C 1
ATOM 1598 O O . PRO A 1 226 ? 3.377 65.926 28.125 1.00 29.34 223 PRO A O 1
ATOM 1602 N N . GLN A 1 227 ? 2.451 64.185 29.208 1.00 26.43 224 GLN A N 1
ATOM 1603 C CA . GLN A 1 227 ? 2.208 64.946 30.431 1.00 29.01 224 GLN A CA 1
ATOM 1604 C C . GLN A 1 227 ? 3.518 65.430 31.053 1.00 31.49 224 GLN A C 1
ATOM 1605 O O . GLN A 1 227 ? 3.657 66.607 31.389 1.00 39.31 224 GLN A O 1
ATOM 1611 N N . LEU A 1 228 ? 4.475 64.521 31.196 1.00 32.49 225 LEU A N 1
ATOM 1612 C CA . LEU A 1 228 ? 5.765 64.859 31.801 1.00 33.93 225 LEU A CA 1
ATOM 1613 C C . LEU A 1 228 ? 6.495 65.970 31.054 1.00 33.16 225 LEU A C 1
ATOM 1614 O O . LEU A 1 228 ? 7.101 66.846 31.673 1.00 36.95 225 LEU A O 1
ATOM 1619 N N . ILE A 1 229 ? 6.441 65.942 29.726 1.00 28.79 226 ILE A N 1
ATOM 1620 C CA . ILE A 1 229 ? 7.159 66.933 28.936 1.00 31.57 226 ILE A CA 1
ATOM 1621 C C . ILE A 1 229 ? 6.410 68.268 28.861 1.00 33.86 226 ILE A C 1
ATOM 1622 O O . ILE A 1 229 ? 7.029 69.333 28.917 1.00 39.17 226 ILE A O 1
ATOM 1627 N N . LEU A 1 230 ? 5.082 68.214 28.764 1.00 31.66 227 LEU A N 1
ATOM 1628 C CA . LEU A 1 230 ? 4.270 69.433 28.722 1.00 35.83 227 LEU A CA 1
ATOM 1629 C C . LEU A 1 230 ? 4.302 70.190 30.045 1.00 44.20 227 LEU A C 1
ATOM 1630 O O . LEU A 1 230 ? 4.271 71.421 30.060 1.00 49.29 227 LEU A O 1
ATOM 1635 N N . ASP A 1 231 ? 4.352 69.450 31.151 1.00 43.06 228 ASP A N 1
ATOM 1636 C CA . ASP A 1 231 ? 4.401 70.051 32.481 1.00 48.07 228 ASP A CA 1
ATOM 1637 C C . ASP A 1 231 ? 5.813 70.475 32.854 1.00 56.75 228 ASP A C 1
ATOM 1638 O O . ASP A 1 231 ? 6.041 71.015 33.937 1.00 59.26 228 ASP A O 1
ATOM 1643 N N . GLY A 1 232 ? 6.759 70.221 31.957 1.00 57.31 229 GLY A N 1
ATOM 1644 C CA . GLY A 1 232 ? 8.143 70.583 32.191 1.00 57.28 229 GLY A CA 1
ATOM 1645 C C . GLY A 1 232 ? 8.824 69.714 33.231 1.00 56.93 229 GLY A C 1
ATOM 1646 O O . GLY A 1 232 ? 9.943 70.011 33.649 1.00 63.29 229 GLY A O 1
ATOM 1647 N N . GLU A 1 233 ? 8.157 68.642 33.654 1.00 45.20 230 GLU A N 1
ATOM 1648 C CA . GLU A 1 233 ? 8.750 67.720 34.618 1.00 44.66 230 GLU A CA 1
ATOM 1649 C C . GLU A 1 233 ? 9.918 66.952 33.999 1.00 41.82 230 GLU A C 1
ATOM 1650 O O . GLU A 1 233 ? 10.840 66.530 34.698 1.00 41.86 230 GLU A O 1
ATOM 1656 N N . ALA A 1 234 ? 9.873 66.771 32.682 1.00 38.93 231 ALA A N 1
ATOM 1657 C CA . ALA A 1 234 ? 10.982 66.163 31.958 1.00 36.00 231 ALA A CA 1
ATOM 1658 C C . ALA A 1 234 ? 11.360 67.025 30.761 1.00 34.95 231 ALA A C 1
ATOM 1659 O O . ALA A 1 234 ? 10.501 67.676 30.158 1.00 32.63 231 ALA A O 1
ATOM 1661 N N . ASP A 1 235 ? 12.647 67.024 30.417 1.00 30.36 232 ASP A N 1
ATOM 1662 C CA . ASP A 1 235 ? 13.148 67.842 29.316 1.00 31.13 232 ASP A CA 1
ATOM 1663 C C . ASP A 1 235 ? 13.404 67.036 28.051 1.00 30.12 232 ASP A C 1
ATOM 1664 O O . ASP A 1 235 ? 13.457 67.589 26.953 1.00 29.33 232 ASP A O 1
ATOM 1677 N N . CYS A 1 237 ? 12.812 62.707 26.451 1.00 25.08 234 CYS A N 1
ATOM 1678 C CA . CYS A 1 237 ? 12.264 61.388 26.719 1.00 27.20 234 CYS A CA 1
ATOM 1679 C C . CYS A 1 237 ? 12.620 60.395 25.630 1.00 25.85 234 CYS A C 1
ATOM 1680 O O . CYS A 1 237 ? 12.927 60.769 24.498 1.00 26.84 234 CYS A O 1
ATOM 1683 N N . LEU A 1 238 ? 12.582 59.121 25.999 1.00 21.05 235 LEU A N 1
ATOM 1684 C CA . LEU A 1 238 ? 12.361 58.047 25.041 1.00 19.94 235 LEU A CA 1
ATOM 1685 C C . LEU A 1 238 ? 10.870 57.788 25.150 1.00 19.53 235 LEU A C 1
ATOM 1686 O O . LEU A 1 238 ? 10.388 57.325 26.181 1.00 23.73 235 LEU A O 1
ATOM 1691 N N . ALA A 1 239 ? 10.129 58.131 24.098 1.00 18.51 236 ALA A N 1
ATOM 1692 C CA . ALA A 1 239 ? 8.672 58.176 24.175 1.00 22.33 236 ALA A CA 1
ATOM 1693 C C . ALA A 1 239 ? 8.034 57.818 22.839 1.00 19.49 236 ALA A C 1
ATOM 1694 O O . ALA A 1 239 ? 8.700 57.847 21.808 1.00 18.14 236 ALA A O 1
ATOM 1696 N N . TYR A 1 240 ? 6.739 57.510 22.862 1.00 18.04 237 TYR A N 1
ATOM 1697 C CA . TYR A 1 240 ? 5.993 57.245 21.629 1.00 16.38 237 TYR A CA 1
ATOM 1698 C C . TYR A 1 240 ? 5.986 58.493 20.759 1.00 23.39 237 TYR A C 1
ATOM 1699 O O . TYR A 1 240 ? 5.757 59.600 21.251 1.00 22.64 237 TYR A O 1
ATOM 1708 N N . THR A 1 241 ? 6.219 58.325 19.461 1.00 18.87 238 THR A N 1
ATOM 1709 C CA . THR A 1 241 ? 6.310 59.479 18.573 1.00 19.28 238 THR A CA 1
ATOM 1710 C C . THR A 1 241 ? 4.953 60.064 18.142 1.00 20.96 238 THR A C 1
ATOM 1711 O O . THR A 1 241 ? 4.860 61.244 17.795 1.00 22.17 238 THR A O 1
ATOM 1715 N N . GLY A 1 242 ? 3.904 59.254 18.173 1.00 18.59 239 GLY A N 1
ATOM 1716 C CA . GLY A 1 242 ? 2.593 59.698 17.727 1.00 21.24 239 GLY A CA 1
ATOM 1717 C C . GLY A 1 242 ? 2.082 60.877 18.538 1.00 22.12 239 GLY A C 1
ATOM 1718 O O . GLY A 1 242 ? 1.698 61.912 17.975 1.00 18.98 239 GLY A O 1
ATOM 1719 N N . SER A 1 243 ? 2.073 60.722 19.861 1.00 19.18 240 SER A N 1
ATOM 1720 C CA . SER A 1 243 ? 1.596 61.795 20.733 1.00 20.76 240 SER A CA 1
ATOM 1721 C C . SER A 1 243 ? 2.428 63.050 20.532 1.00 23.56 240 SER A C 1
ATOM 1722 O O . SER A 1 243 ? 1.904 64.166 20.517 1.00 22.21 240 SER A O 1
ATOM 1733 N N . SER A 1 245 ? 4.378 63.936 17.876 1.00 18.29 242 SER A N 1
ATOM 1734 C CA . SER A 1 245 ? 4.153 64.546 16.573 1.00 18.65 242 SER A CA 1
ATOM 1735 C C . SER A 1 245 ? 2.902 65.399 16.604 1.00 19.44 242 SER A C 1
ATOM 1736 O O . SER A 1 245 ? 2.867 66.491 16.036 1.00 21.25 242 SER A O 1
ATOM 1739 N N . LYS A 1 246 ? 1.854 64.887 17.240 1.00 16.87 243 LYS A N 1
ATOM 1740 C CA . LYS A 1 246 ? 0.619 65.644 17.293 1.00 21.01 243 LYS A CA 1
ATOM 1741 C C . LYS A 1 246 ? 0.821 66.922 18.108 1.00 23.67 243 LYS A C 1
ATOM 1742 O O . LYS A 1 246 ? 0.385 68.002 17.693 1.00 24.26 243 LYS A O 1
ATOM 1748 N N . LEU A 1 247 ? 1.490 66.811 19.252 1.00 21.47 244 LEU A N 1
ATOM 1749 C CA . LEU A 1 247 ? 1.743 68.000 20.079 1.00 21.64 244 LEU A CA 1
ATOM 1750 C C . LEU A 1 247 ? 2.606 69.020 19.338 1.00 25.95 244 LEU A C 1
ATOM 1751 O O . LEU A 1 247 ? 2.375 70.226 19.447 1.00 23.76 244 LEU A O 1
ATOM 1756 N N . ALA A 1 248 ? 3.591 68.551 18.574 1.00 21.33 245 ALA A N 1
ATOM 1757 C CA . ALA A 1 248 ? 4.424 69.478 17.798 1.00 21.33 245 ALA A CA 1
ATOM 1758 C C . ALA A 1 248 ? 3.573 70.214 16.765 1.00 21.58 245 ALA A C 1
ATOM 1759 O O . ALA A 1 248 ? 3.727 71.417 16.562 1.00 23.33 245 ALA A O 1
ATOM 1761 N N . LEU A 1 249 ? 2.662 69.495 16.118 1.00 19.25 246 LEU A N 1
ATOM 1762 C CA . LEU A 1 249 ? 1.773 70.115 15.143 1.00 18.88 246 LEU A CA 1
ATOM 1763 C C . LEU A 1 249 ? 0.850 71.123 15.828 1.00 24.96 246 LEU A C 1
ATOM 1764 O O . LEU A 1 249 ? 0.460 72.126 15.226 1.00 23.40 246 LEU A O 1
ATOM 1769 N N . GLU A 1 250 ? 0.508 70.854 17.085 1.00 23.76 247 GLU A N 1
ATOM 1770 C CA . GLU A 1 250 ? -0.304 71.794 17.873 1.00 24.49 247 GLU A CA 1
ATOM 1771 C C . GLU A 1 250 ? 0.467 73.023 18.327 1.00 27.04 247 GLU A C 1
ATOM 1772 O O . GLU A 1 250 ? -0.127 73.974 18.827 1.00 31.41 247 GLU A O 1
ATOM 1778 N N . GLY A 1 251 ? 1.786 73.000 18.179 1.00 26.12 248 GLY A N 1
ATOM 1779 C CA . GLY A 1 251 ? 2.596 74.149 18.539 1.00 26.34 248 GLY A CA 1
ATOM 1780 C C . GLY A 1 251 ? 3.288 74.030 19.881 1.00 25.85 248 GLY A C 1
ATOM 1781 O O . GLY A 1 251 ? 3.853 75.003 20.373 1.00 27.72 248 GLY A O 1
ATOM 1782 N N . ALA A 1 252 ? 3.253 72.840 20.479 1.00 23.88 249 ALA A N 1
ATOM 1783 C CA . ALA A 1 252 ? 3.989 72.592 21.709 1.00 24.08 249 ALA A CA 1
ATOM 1784 C C . ALA A 1 252 ? 5.479 72.722 21.412 1.00 23.46 249 ALA A C 1
ATOM 1785 O O . ALA A 1 252 ? 5.912 72.482 20.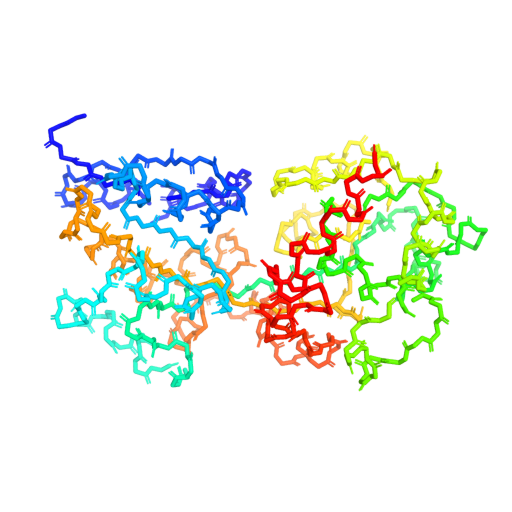284 1.00 28.46 249 ALA A O 1
ATOM 1787 N N . PRO A 1 253 ? 6.271 73.102 22.420 1.00 29.46 250 PRO A N 1
ATOM 1788 C CA . PRO A 1 253 ? 7.710 73.268 22.199 1.00 29.19 250 PRO A CA 1
ATOM 1789 C C . PRO A 1 253 ? 8.402 71.911 22.200 1.00 30.05 250 PRO A C 1
ATOM 1790 O O . PRO A 1 253 ? 9.286 71.648 23.014 1.00 31.98 250 PRO A O 1
ATOM 1794 N N . ILE A 1 254 ? 7.988 71.061 21.268 1.00 30.14 251 ILE A N 1
ATOM 1795 C CA . ILE A 1 254 ? 8.437 69.681 21.218 1.00 31.10 251 ILE A CA 1
ATOM 1796 C C . ILE A 1 254 ? 9.001 69.363 19.840 1.00 32.63 251 ILE A C 1
ATOM 1797 O O . ILE A 1 254 ? 8.440 69.758 18.818 1.00 30.77 251 ILE A O 1
ATOM 1802 N N . ASP A 1 255 ? 10.131 68.672 19.809 1.00 29.45 252 ASP A N 1
ATOM 1803 C CA . ASP A 1 255 ? 10.605 68.096 18.566 1.00 27.30 252 ASP A CA 1
ATOM 1804 C C . ASP A 1 255 ? 11.097 66.680 18.850 1.00 24.03 252 ASP A C 1
ATOM 1805 O O . ASP A 1 255 ? 11.237 66.286 19.997 1.00 26.37 252 ASP A O 1
ATOM 1810 N N . LEU A 1 256 ? 11.338 65.916 17.798 1.00 25.14 253 LEU A N 1
ATOM 1811 C CA . LEU A 1 256 ? 11.741 64.534 17.964 1.00 21.90 253 LEU A CA 1
ATOM 1812 C C . LEU A 1 256 ? 12.510 64.100 16.742 1.00 25.45 253 LEU A C 1
ATOM 1813 O O . LEU A 1 256 ? 12.487 64.761 15.715 1.00 25.57 253 LEU A O 1
ATOM 1818 N N . THR A 1 257 ? 13.195 62.976 16.855 1.00 23.47 254 THR A N 1
ATOM 1819 C CA . THR A 1 257 ? 13.847 62.403 15.705 1.00 24.33 254 THR A CA 1
ATOM 1820 C C . THR A 1 257 ? 13.642 60.900 15.731 1.00 26.40 254 THR A C 1
ATOM 1821 O O . THR A 1 257 ? 13.539 60.300 16.798 1.00 27.88 254 THR A O 1
ATOM 1825 N N . PHE A 1 258 ? 13.561 60.297 14.555 1.00 21.24 255 PHE A N 1
ATOM 1826 C CA . PHE A 1 258 ? 13.513 58.842 14.476 1.00 20.79 255 PHE A CA 1
ATOM 1827 C C . PHE A 1 258 ? 14.914 58.249 14.468 1.00 21.38 255 PHE A C 1
ATOM 1828 O O . PHE A 1 258 ? 15.086 57.027 14.384 1.00 23.27 255 PHE A O 1
ATOM 1836 N N . ASN A 1 259 ? 15.921 59.115 14.540 1.00 22.16 256 ASN A N 1
ATOM 1837 C CA . ASN A 1 259 ? 17.300 58.642 14.569 1.00 22.14 256 ASN A CA 1
ATOM 1838 C C . ASN A 1 259 ? 17.539 57.715 15.749 1.00 21.71 256 ASN A C 1
ATOM 1839 O O . ASN A 1 259 ? 17.318 58.097 16.902 1.00 23.48 256 ASN A O 1
ATOM 1844 N N . GLN A 1 260 ? 17.987 56.500 15.442 1.00 23.50 257 GLN A N 1
ATOM 1845 C CA . GLN A 1 260 ? 18.252 55.462 16.427 1.00 27.40 257 GLN A CA 1
ATOM 1846 C C . GLN A 1 260 ? 16.979 55.067 17.170 1.00 23.22 257 GLN A C 1
ATOM 1847 O O . GLN A 1 260 ? 17.036 54.488 18.252 1.00 22.43 257 GLN A O 1
ATOM 1853 N N . GLY A 1 261 ? 15.830 55.372 16.570 1.00 20.85 258 GLY A N 1
ATOM 1854 C CA . GLY A 1 261 ? 14.550 55.076 17.198 1.00 19.27 258 GLY A CA 1
ATOM 1855 C C . GLY A 1 261 ? 14.033 53.681 16.890 1.00 19.41 258 GLY A C 1
ATOM 1856 O O . GLY A 1 261 ? 14.747 52.841 16.323 1.00 21.81 258 GLY A O 1
ATOM 1857 N N . PHE A 1 262 ? 12.776 53.436 17.250 1.00 17.37 259 PHE A N 1
ATOM 1858 C CA . PHE A 1 262 ? 12.208 52.092 17.181 1.00 16.23 259 PHE A CA 1
ATOM 1859 C C . PHE A 1 262 ? 10.854 52.121 16.511 1.00 19.34 259 PHE A C 1
ATOM 1860 O O . PHE A 1 262 ? 10.051 52.999 16.787 1.00 19.48 259 PHE A O 1
ATOM 1868 N N . VAL A 1 263 ? 10.603 51.149 15.640 1.00 17.23 260 VAL A N 1
ATOM 1869 C CA . VAL A 1 263 ? 9.313 51.055 14.961 1.00 15.54 260 VAL A CA 1
ATOM 1870 C C . VAL A 1 263 ? 8.817 49.635 15.108 1.00 16.01 260 VAL A C 1
ATOM 1871 O O . VAL A 1 263 ? 9.559 48.682 14.836 1.00 17.89 260 VAL A O 1
ATOM 1875 N N . TYR A 1 264 ? 7.569 49.474 15.540 1.00 14.12 261 TYR A N 1
ATOM 1876 C CA . TYR A 1 264 ? 7.032 48.129 15.700 1.00 12.90 261 TYR A CA 1
ATOM 1877 C C . TYR A 1 264 ? 5.543 48.086 15.417 1.00 13.47 261 TYR A C 1
ATOM 1878 O O . TYR A 1 264 ? 4.890 49.131 15.317 1.00 14.29 261 TYR A O 1
ATOM 1887 N N . TYR A 1 265 ? 5.007 46.874 15.286 1.00 13.60 262 TYR A N 1
ATOM 1888 C CA . TYR A 1 265 ? 3.599 46.692 14.947 1.00 15.08 262 TYR A CA 1
ATOM 1889 C C . TYR A 1 265 ? 2.806 46.162 16.142 1.00 13.13 262 TYR A C 1
ATOM 1890 O O . TYR A 1 265 ? 3.273 45.295 16.873 1.00 15.87 262 TYR A O 1
ATOM 1899 N N . ASP A 1 266 ? 1.610 46.712 16.349 1.00 11.96 263 ASP A N 1
ATOM 1900 C CA . ASP A 1 266 ? 0.655 46.137 17.293 1.00 12.86 263 ASP A CA 1
ATOM 1901 C C . ASP A 1 266 ? -0.223 45.169 16.521 1.00 13.74 263 ASP A C 1
ATOM 1902 O O . ASP A 1 266 ? -0.916 45.572 15.579 1.00 13.48 263 ASP A O 1
ATOM 1907 N N . PHE A 1 267 ? -0.188 43.894 16.913 1.00 11.72 264 PHE A N 1
ATOM 1908 C CA . PHE A 1 267 ? -1.060 42.889 16.336 1.00 11.85 264 PHE A CA 1
ATOM 1909 C C . PHE A 1 267 ? -2.326 42.791 17.161 1.00 13.38 264 PHE A C 1
ATOM 1910 O O . PHE A 1 267 ? -2.278 42.694 18.391 1.00 14.62 264 PHE A O 1
ATOM 1918 N N . PHE A 1 268 ? -3.464 42.812 16.484 1.00 13.40 265 PHE A N 1
ATOM 1919 C CA . PHE A 1 268 ? -4.725 42.692 17.193 1.00 12.60 265 PHE A CA 1
ATOM 1920 C C . PHE A 1 268 ? -5.211 41.262 17.183 1.00 12.48 265 PHE A C 1
ATOM 1921 O O . PHE A 1 268 ? -5.298 40.617 16.127 1.00 15.03 265 PHE A O 1
ATOM 1929 N N . SER A 1 269 ? -5.512 40.776 18.380 1.00 12.07 266 SER A N 1
ATOM 1930 C CA . SER A 1 269 ? -5.769 39.353 18.589 1.00 13.40 266 SER A CA 1
ATOM 1931 C C . SER A 1 269 ? -6.966 39.143 19.491 1.00 14.60 266 SER A C 1
ATOM 1932 O O . SER A 1 269 ? -7.257 39.970 20.348 1.00 13.79 266 SER A O 1
ATOM 1935 N N . ILE A 1 270 ? -7.652 38.023 19.292 1.00 12.60 267 ILE A N 1
ATOM 1936 C CA . ILE A 1 270 ? -8.823 37.688 20.097 1.00 11.05 267 ILE A CA 1
ATOM 1937 C C . ILE A 1 270 ? -8.468 36.521 21.002 1.00 14.68 267 ILE A C 1
ATOM 1938 O O . ILE A 1 270 ? -8.078 35.469 20.516 1.00 15.99 267 ILE A O 1
ATOM 1943 N N . PRO A 1 271 ? -8.603 36.701 22.323 1.00 14.41 268 PRO A N 1
ATOM 1944 C CA . PRO A 1 271 ? -8.242 35.585 23.204 1.00 16.11 268 PRO A CA 1
ATOM 1945 C C . PRO A 1 271 ? -9.115 34.363 22.969 1.00 18.84 268 PRO A C 1
ATOM 1946 O O . PRO A 1 271 ? -10.305 34.484 22.674 1.00 17.31 268 PRO A O 1
ATOM 1950 N N . LYS A 1 272 ? -8.517 33.185 23.108 1.00 18.15 269 LYS A N 1
ATOM 1951 C CA . LYS A 1 272 ? -9.277 31.947 23.057 1.00 19.56 269 LYS A CA 1
ATOM 1952 C C . LYS A 1 272 ? -10.313 31.977 24.188 1.00 16.94 269 LYS A C 1
ATOM 1953 O O . LYS A 1 272 ? -9.999 32.322 25.325 1.00 19.37 269 LYS A O 1
ATOM 1959 N N . GLY A 1 273 ? -11.566 31.676 23.860 1.00 20.06 270 GLY A N 1
ATOM 1960 C CA . GLY A 1 273 ? -12.629 31.786 24.843 1.00 22.09 270 GLY A CA 1
ATOM 1961 C C . GLY A 1 273 ? -13.136 33.198 25.110 1.00 21.33 270 GLY A C 1
ATOM 1962 O O . GLY A 1 273 ? -13.816 33.429 26.106 1.00 21.16 270 GLY A O 1
ATOM 1963 N N . ALA A 1 274 ? -12.789 34.153 24.245 1.00 18.30 271 ALA A N 1
ATOM 1964 C CA . ALA A 1 274 ? -13.321 35.515 24.379 1.00 17.79 271 ALA A CA 1
ATOM 1965 C C . ALA A 1 274 ? -14.818 35.468 24.619 1.00 16.79 271 ALA A C 1
ATOM 1966 O O . ALA A 1 274 ? -15.520 34.706 23.955 1.00 18.35 271 ALA A O 1
ATOM 1968 N N . PRO A 1 275 ? -15.321 36.303 25.537 1.00 15.37 272 PRO A N 1
ATOM 1969 C CA . PRO A 1 275 ? -16.764 36.281 25.833 1.00 18.29 272 PRO A CA 1
ATOM 1970 C C . PRO A 1 275 ? -17.643 36.729 24.663 1.00 17.23 272 PRO A C 1
ATOM 1971 O O . PRO A 1 275 ? -18.787 36.255 24.537 1.00 16.37 272 PRO A O 1
ATOM 1975 N N . ASN A 1 276 ? -17.124 37.621 23.816 1.00 13.35 273 ASN A N 1
ATOM 1976 C CA . ASN A 1 276 ? -17.921 38.167 22.703 1.00 13.38 273 ASN A CA 1
ATOM 1977 C C . ASN A 1 276 ? -17.144 38.074 21.399 1.00 12.70 273 ASN A C 1
ATOM 1978 O O . ASN A 1 276 ? -16.866 39.091 20.755 1.00 13.91 273 ASN A O 1
ATOM 1983 N N . TYR A 1 277 ? -16.780 36.847 21.032 1.00 13.49 274 TYR A N 1
ATOM 1984 C CA . TYR A 1 277 ? -15.976 36.605 19.844 1.00 12.53 274 TYR A CA 1
ATOM 1985 C C . TYR A 1 277 ? -16.560 37.244 18.579 1.00 13.45 274 TYR A C 1
ATOM 1986 O O . TYR A 1 277 ? -15.861 37.915 17.839 1.00 12.89 274 TYR A O 1
ATOM 1995 N N . ASP A 1 278 ? -17.848 37.039 18.319 1.00 13.45 275 ASP A N 1
ATOM 1996 C CA . ASP A 1 278 ? -18.405 37.557 17.073 1.00 12.68 275 ASP A CA 1
ATOM 1997 C C . ASP A 1 278 ? -18.386 39.089 17.043 1.00 12.85 275 ASP A C 1
ATOM 1998 O O . ASP A 1 278 ? -18.121 39.695 15.996 1.00 15.13 275 ASP A O 1
ATOM 2003 N N . ASN A 1 279 ? -18.697 39.707 18.177 1.00 12.19 276 ASN A N 1
ATOM 2004 C CA . ASN A 1 279 ? -18.629 41.168 18.273 1.00 13.24 276 ASN A CA 1
ATOM 2005 C C . ASN A 1 279 ? -17.213 41.666 18.075 1.00 13.55 276 ASN A C 1
ATOM 2006 O O . ASN A 1 279 ? -17.007 42.748 17.510 1.00 12.27 276 ASN A O 1
ATOM 2011 N N . ALA A 1 280 ? -16.233 40.897 18.542 1.00 12.99 277 ALA A N 1
ATOM 2012 C CA . ALA A 1 280 ? -14.832 41.277 18.321 1.00 12.32 277 ALA A CA 1
ATOM 2013 C C . ALA A 1 280 ? -14.467 41.290 16.828 1.00 13.53 277 ALA A C 1
ATOM 2014 O O . ALA A 1 280 ? -13.758 42.189 16.367 1.00 12.71 277 ALA A O 1
ATOM 2016 N N . LEU A 1 281 ? -14.947 40.299 16.075 1.00 13.08 278 LEU A N 1
ATOM 2017 C CA . LEU A 1 281 ? -14.696 40.293 14.633 1.00 13.29 278 LEU A CA 1
ATOM 2018 C C . LEU A 1 281 ? -15.369 41.493 13.972 1.00 14.30 278 LEU A C 1
ATOM 2019 O O . LEU A 1 281 ? -14.823 42.076 13.042 1.00 14.23 278 LEU A O 1
ATOM 2024 N N . LYS A 1 282 ? -16.563 41.862 14.437 1.00 11.93 279 LYS A N 1
ATOM 2025 C CA . LYS A 1 282 ? -17.225 43.039 13.880 1.00 14.35 279 LYS A CA 1
ATOM 2026 C C . LYS A 1 282 ? -16.396 44.301 14.132 1.00 14.66 279 LYS A C 1
ATOM 2027 O O . LYS A 1 282 ? -16.276 45.179 13.255 1.00 13.46 279 LYS A O 1
ATOM 2033 N N . LEU A 1 283 ? -15.839 44.407 15.331 1.00 13.66 280 LEU A N 1
ATOM 2034 C CA . LEU A 1 283 ? -15.024 45.579 15.644 1.00 11.27 280 LEU A CA 1
ATOM 2035 C C . LEU A 1 283 ? -13.713 45.582 14.853 1.00 12.40 280 LEU A C 1
ATOM 2036 O O . LEU A 1 283 ? -13.264 46.634 14.400 1.00 12.47 280 LEU A O 1
ATOM 2041 N N . LEU A 1 284 ? -13.115 44.411 14.674 1.00 13.92 281 LEU A N 1
ATOM 2042 C CA . LEU A 1 284 ? -11.917 44.301 13.853 1.00 12.46 281 LEU A CA 1
ATOM 2043 C C . LEU A 1 284 ? -12.247 44.750 12.425 1.00 14.02 281 LEU A C 1
ATOM 2044 O O . LEU A 1 284 ? -11.511 45.518 11.807 1.00 13.24 281 LEU A O 1
ATOM 2049 N N . SER A 1 285 ? -13.380 44.293 11.907 1.00 13.74 282 SER A N 1
ATOM 2050 C CA A SER A 1 285 ? -13.808 44.711 10.580 0.69 14.90 282 SER A CA 1
ATOM 2051 C CA B SER A 1 285 ? -13.844 44.719 10.583 0.31 16.10 282 SER A CA 1
ATOM 2052 C C . SER A 1 285 ? -13.974 46.233 10.489 1.00 15.90 282 SER A C 1
ATOM 2053 O O . SER A 1 285 ? -13.558 46.862 9.502 1.00 15.42 282 SER A O 1
ATOM 2058 N N . TRP A 1 286 ? -14.567 46.822 11.522 1.00 15.03 283 TRP A N 1
ATOM 2059 C CA . TRP A 1 286 ? -14.793 48.258 11.600 1.00 14.45 283 TRP A CA 1
ATOM 2060 C C . TRP A 1 286 ? -13.472 49.024 11.584 1.00 17.10 283 TRP A C 1
ATOM 2061 O O . TRP A 1 286 ? -13.351 50.059 10.919 1.00 18.10 283 TRP A O 1
ATOM 2072 N N . ARG A 1 287 ? -12.479 48.517 12.316 1.00 12.85 284 ARG A N 1
ATOM 2073 C CA . ARG A 1 287 ? -11.166 49.158 12.384 1.00 11.69 284 ARG A CA 1
ATOM 2074 C C . ARG A 1 287 ? -10.423 49.038 11.057 1.00 13.54 284 ARG A C 1
ATOM 2075 O O . ARG A 1 287 ? -9.494 49.793 10.808 1.00 15.42 284 ARG A O 1
ATOM 2083 N N . LEU A 1 288 ? -10.802 48.056 10.241 1.00 14.44 285 LEU A N 1
ATOM 2084 C CA . LEU A 1 288 ? -10.124 47.835 8.964 1.00 13.77 285 LEU A CA 1
ATOM 2085 C C . LEU A 1 288 ? -10.771 48.559 7.793 1.00 15.43 285 LEU A C 1
ATOM 2086 O O . LEU A 1 288 ? -10.318 48.404 6.667 1.00 19.95 285 LEU A O 1
ATOM 2091 N N . ASP A 1 289 ? -11.815 49.346 8.037 1.00 15.26 286 ASP A N 1
ATOM 2092 C CA . ASP A 1 289 ? -12.408 50.103 6.935 1.00 16.97 286 ASP A CA 1
ATOM 2093 C C . ASP A 1 289 ? -11.430 51.172 6.455 1.00 18.95 286 ASP A C 1
ATOM 2094 O O . ASP A 1 289 ? -10.938 51.964 7.254 1.00 17.89 286 ASP A O 1
ATOM 2099 N N . PRO A 1 290 ? -11.134 51.196 5.146 1.00 17.51 287 PRO A N 1
ATOM 2100 C CA . PRO A 1 290 ? -10.130 52.145 4.650 1.00 20.44 287 PRO A CA 1
ATOM 2101 C C . PRO A 1 290 ? -10.443 53.602 5.013 1.00 16.06 287 PRO A C 1
ATOM 2102 O O . PRO A 1 290 ? -9.557 54.316 5.487 1.00 18.83 287 PRO A O 1
ATOM 2106 N N . LYS A 1 291 ? -11.677 54.038 4.794 1.00 18.65 288 LYS A N 1
ATOM 2107 C CA . LYS A 1 291 ? -12.003 55.442 5.027 1.00 19.56 288 LYS A CA 1
ATOM 2108 C C . LYS A 1 291 ? -12.030 55.795 6.501 1.00 19.59 288 LYS A C 1
ATOM 2109 O O . LYS A 1 291 ? -11.550 56.855 6.898 1.00 19.45 288 LYS A O 1
ATOM 2115 N N . ARG A 1 292 ? -12.575 54.903 7.319 1.00 16.80 289 ARG A N 1
ATOM 2116 C CA . ARG A 1 292 ? -12.626 55.176 8.743 1.00 13.73 289 ARG A CA 1
ATOM 2117 C C . ARG A 1 292 ? -11.223 55.158 9.347 1.00 15.27 289 ARG A C 1
ATOM 2118 O O . ARG A 1 292 ? -10.902 55.983 10.200 1.00 16.44 289 ARG A O 1
ATOM 2126 N N . ALA A 1 293 ? -10.391 54.218 8.899 1.00 14.60 290 ALA A N 1
ATOM 2127 C CA . ALA A 1 293 ? -8.998 54.159 9.354 1.00 14.08 290 ALA A CA 1
ATOM 2128 C C . ALA A 1 293 ? -8.242 55.411 8.923 1.00 15.70 290 ALA A C 1
ATOM 2129 O O . ALA A 1 293 ? -7.458 55.959 9.675 1.00 16.51 290 ALA A O 1
ATOM 2131 N N . ALA A 1 294 ? -8.509 55.884 7.708 1.00 17.84 291 ALA A N 1
ATOM 2132 C CA . ALA A 1 294 ? -7.855 57.113 7.259 1.00 18.14 291 ALA A CA 1
ATOM 2133 C C . ALA A 1 294 ? -8.280 58.282 8.130 1.00 16.61 291 ALA A C 1
ATOM 2134 O O . ALA A 1 294 ? -7.468 59.145 8.461 1.00 17.95 291 ALA A O 1
ATOM 2136 N N . GLN A 1 295 ? -9.564 58.318 8.495 1.00 14.97 292 GLN A N 1
ATOM 2137 C CA . GLN A 1 295 ? -10.052 59.337 9.430 1.00 16.37 292 GLN A CA 1
ATOM 2138 C C . GLN A 1 295 ? -9.342 59.267 10.789 1.00 16.99 292 GLN A C 1
ATOM 2139 O O . GLN A 1 295 ? -8.917 60.279 11.346 1.00 18.72 292 GLN A O 1
ATOM 2145 N N . LEU A 1 296 ? -9.211 58.062 11.324 1.00 14.53 293 LEU A N 1
ATOM 2146 C CA . LEU A 1 296 ? -8.550 57.893 12.609 1.00 13.93 293 LEU A CA 1
ATOM 2147 C C . LEU A 1 296 ? -7.104 58.350 12.515 1.00 17.37 293 LEU A C 1
ATOM 2148 O O . LEU A 1 296 ? -6.641 59.116 13.352 1.00 17.67 293 LEU A O 1
ATOM 2153 N N . THR A 1 297 ? -6.401 57.858 11.495 1.00 17.34 294 THR A N 1
ATOM 2154 C CA . THR A 1 297 ? -4.971 58.070 11.384 1.00 24.76 294 THR A CA 1
ATOM 2155 C C . THR A 1 297 ? -4.650 59.506 10.964 1.00 28.95 294 THR A C 1
ATOM 2156 O O . THR A 1 297 ? -3.487 59.909 10.991 1.00 36.09 294 THR A O 1
ATOM 2160 N N . SER A 1 298 ? -5.690 60.271 10.612 1.00 28.25 295 SER A N 1
ATOM 2161 C CA A SER A 1 298 ? -5.562 61.698 10.314 0.57 30.93 295 SER A CA 1
ATOM 2162 C CA B SER A 1 298 ? -5.554 61.698 10.317 0.43 30.94 295 SER A CA 1
ATOM 2163 C C . SER A 1 298 ? -5.932 62.553 11.525 1.00 32.66 295 SER A C 1
ATOM 2164 O O . SER A 1 298 ? -5.677 63.761 11.551 1.00 36.72 295 SER A O 1
ATOM 2169 N N . THR A 1 299 ? -6.554 61.927 12.518 1.00 22.05 296 THR A N 1
ATOM 2170 C CA . THR A 1 299 ? -6.946 62.590 13.755 1.00 20.19 296 THR A CA 1
ATOM 2171 C C . THR A 1 299 ? -5.830 62.435 14.783 1.00 24.64 296 THR A C 1
ATOM 2172 O O . THR A 1 299 ? -5.561 63.334 15.586 1.00 25.33 296 THR A O 1
ATOM 2176 N N . PHE A 1 300 ? -5.188 61.274 14.772 1.00 17.88 297 PHE A N 1
ATOM 2177 C CA . PHE A 1 300 ? -4.080 61.024 15.687 1.00 16.98 297 PHE A CA 1
ATOM 2178 C C . PHE A 1 300 ? -3.090 60.162 14.913 1.00 19.44 297 PHE A C 1
ATOM 2179 O O . PHE A 1 300 ? -3.475 59.145 14.347 1.00 18.32 297 PHE A O 1
ATOM 2187 N N . PRO A 1 301 ? -1.813 60.567 14.873 1.00 17.58 298 PRO A N 1
ATOM 2188 C CA . PRO A 1 301 ? -0.909 59.985 13.870 1.00 16.34 298 PRO A CA 1
ATOM 2189 C C . PRO A 1 301 ? -0.280 58.655 14.270 1.00 19.41 298 PRO A C 1
ATOM 2190 O O . PRO A 1 301 ? 0.914 58.559 14.550 1.00 21.46 298 PRO A O 1
ATOM 2194 N N . VAL A 1 302 ? -1.119 57.627 14.304 1.00 14.91 299 VAL A N 1
ATOM 2195 C CA . VAL A 1 302 ? -0.671 56.244 14.401 1.00 12.96 299 VAL A CA 1
ATOM 2196 C C . VAL A 1 302 ? -1.219 55.568 13.150 1.00 18.54 299 VAL A C 1
ATOM 2197 O O . VAL A 1 302 ? -2.434 55.519 12.953 1.00 18.49 299 VAL A O 1
ATOM 2201 N N . ALA A 1 303 ? -0.316 55.101 12.293 1.00 15.82 300 ALA A N 1
ATOM 2202 C CA . ALA A 1 303 ? -0.701 54.536 11.004 1.00 15.33 300 ALA A CA 1
ATOM 2203 C C . ALA A 1 303 ? -1.253 53.130 11.126 1.00 17.24 300 ALA A C 1
ATOM 2204 O O . ALA A 1 303 ? -0.832 52.359 11.977 1.00 14.91 300 ALA A O 1
ATOM 2206 N N . LEU A 1 304 ? -2.205 52.804 10.257 1.00 14.34 301 LEU A N 1
ATOM 2207 C CA . LEU A 1 304 ? -2.545 51.409 9.999 1.00 12.98 301 LEU A CA 1
ATOM 2208 C C . LEU A 1 304 ? -1.737 50.993 8.773 1.00 16.40 301 LEU A C 1
ATOM 2209 O O . LEU A 1 304 ? -1.742 51.699 7.751 1.00 16.49 301 LEU A O 1
ATOM 2214 N N . PRO A 1 305 ? -1.019 49.864 8.864 1.00 13.57 302 PRO A N 1
ATOM 2215 C CA . PRO A 1 305 ? -0.037 49.492 7.830 1.00 15.53 302 PRO A CA 1
ATOM 2216 C C . PRO A 1 305 ? -0.623 48.853 6.569 1.00 17.23 302 PRO A C 1
ATOM 2217 O O . PRO A 1 305 ? -0.302 47.715 6.225 1.00 19.42 302 PRO A O 1
ATOM 2221 N N . SER A 1 306 ? -1.486 49.598 5.892 1.00 16.21 303 SER A N 1
ATOM 2222 C CA . SER A 1 306 ? -2.023 49.179 4.609 1.00 16.08 303 SER A CA 1
ATOM 2223 C C . SER A 1 306 ? -1.986 50.377 3.679 1.00 15.36 303 SER A C 1
ATOM 2224 O O . SER A 1 306 ? -2.316 51.481 4.080 1.00 16.28 303 SER A O 1
ATOM 2227 N N . LYS A 1 307 ? -1.586 50.152 2.429 1.00 17.11 304 LYS A N 1
ATOM 2228 C CA . LYS A 1 307 ? -1.461 51.260 1.490 1.00 16.73 304 LYS A CA 1
ATOM 2229 C C . LYS A 1 307 ? -2.777 51.973 1.237 1.00 18.61 304 LYS A C 1
ATOM 2230 O O . LYS A 1 307 ? -2.784 53.164 0.947 1.00 17.56 304 LYS A O 1
ATOM 2236 N N . VAL A 1 308 ? -3.896 51.260 1.313 1.00 18.44 305 VAL A N 1
ATOM 2237 C CA A VAL A 1 308 ? -5.195 51.835 0.963 0.35 22.00 305 VAL A CA 1
ATOM 2238 C CA B VAL A 1 308 ? -5.151 51.892 0.926 0.65 20.77 305 VAL A CA 1
ATOM 2239 C C . VAL A 1 308 ? -5.641 52.859 1.999 1.00 20.19 305 VAL A C 1
ATOM 2240 O O . VAL A 1 308 ? -6.439 53.741 1.718 1.00 21.02 305 VAL A O 1
ATOM 2247 N N . VAL A 1 309 ? -5.113 52.738 3.214 1.00 18.16 306 VAL A N 1
ATOM 2248 C CA . VAL A 1 309 ? -5.432 53.717 4.233 1.00 20.51 306 VAL A CA 1
ATOM 2249 C C . VAL A 1 309 ? -4.742 55.043 3.908 1.00 19.18 306 VAL A C 1
ATOM 2250 O O . VAL A 1 309 ? -5.356 56.107 3.981 1.00 21.68 306 VAL A O 1
ATOM 2254 N N . PHE A 1 310 ? -3.481 54.975 3.488 1.00 19.01 307 PHE A N 1
ATOM 2255 C CA . PHE A 1 310 ? -2.810 56.149 2.936 1.00 18.17 307 PHE A CA 1
ATOM 2256 C C . PHE A 1 310 ? -3.590 56.713 1.740 1.00 19.99 307 PHE A C 1
ATOM 2257 O O . PHE A 1 310 ? -3.807 57.922 1.617 1.00 20.62 307 PHE A O 1
ATOM 2265 N N . ASP A 1 311 ? -4.027 55.833 0.851 1.00 16.63 308 ASP A N 1
ATOM 2266 C CA . ASP A 1 311 ? -4.731 56.310 -0.338 1.00 15.50 308 ASP A CA 1
ATOM 2267 C C . ASP A 1 311 ? -6.019 57.038 0.000 1.00 20.18 308 ASP A C 1
ATOM 2268 O O . ASP A 1 311 ? -6.421 57.955 -0.711 1.00 19.22 308 ASP A O 1
ATOM 2273 N N . ALA A 1 312 ? -6.666 56.633 1.090 1.00 16.41 309 ALA A N 1
ATOM 2274 C CA . ALA A 1 312 ? -7.937 57.226 1.487 1.00 16.61 309 ALA A CA 1
ATOM 2275 C C . ALA A 1 312 ? -7.795 58.518 2.285 1.00 20.41 309 ALA A C 1
ATOM 2276 O O . ALA A 1 312 ? -8.785 59.210 2.522 1.00 26.41 309 ALA A O 1
ATOM 2278 N N . ALA A 1 313 ? -6.581 58.845 2.713 1.00 19.67 310 ALA A N 1
ATOM 2279 C CA . ALA A 1 313 ? -6.381 60.038 3.533 1.00 22.86 310 ALA A CA 1
ATOM 2280 C C . ALA A 1 313 ? -6.582 61.299 2.697 1.00 29.85 310 ALA A C 1
ATOM 2281 O O . ALA A 1 313 ? -6.019 61.415 1.618 1.00 25.97 310 ALA A O 1
ATOM 2283 N N . THR A 1 314 ? -7.365 62.256 3.191 1.00 25.60 311 THR A N 1
ATOM 2284 C CA . THR A 1 314 ? -7.580 63.490 2.426 1.00 27.20 311 THR A CA 1
ATOM 2285 C C . THR A 1 314 ? -6.354 64.430 2.352 1.00 27.81 311 THR A C 1
ATOM 2286 O O . THR A 1 314 ? -6.135 65.078 1.331 1.00 32.72 311 THR A O 1
ATOM 2290 N N . ASP A 1 315 ? -5.559 64.508 3.417 1.00 31.70 312 ASP A N 1
ATOM 2291 C CA . ASP A 1 315 ? -4.282 65.227 3.333 1.00 31.81 312 ASP A CA 1
ATOM 2292 C C . ASP A 1 315 ? -3.158 64.236 3.600 1.00 27.42 312 ASP A C 1
ATOM 2293 O O . ASP A 1 315 ? -2.967 63.766 4.727 1.00 31.21 312 ASP A O 1
ATOM 2298 N N . LYS A 1 316 ? -2.427 63.912 2.550 1.00 28.62 313 LYS A N 1
ATOM 2299 C CA . LYS A 1 316 ? -1.449 62.854 2.640 1.00 28.60 313 LYS A CA 1
ATOM 2300 C C . LYS A 1 316 ? -0.136 63.346 3.227 1.00 26.36 313 LYS A C 1
ATOM 2301 O O . LYS A 1 316 ? 0.755 62.555 3.504 1.00 24.41 313 LYS A O 1
ATOM 2307 N N . ASN A 1 317 ? -0.020 64.656 3.436 1.00 27.01 314 ASN A N 1
ATOM 2308 C CA . ASN A 1 317 ? 1.170 65.184 4.100 1.00 25.50 314 ASN A CA 1
ATOM 2309 C C . ASN A 1 317 ? 1.307 64.696 5.551 1.00 25.36 314 ASN A C 1
ATOM 2310 O O . ASN A 1 317 ? 2.401 64.683 6.102 1.00 26.34 314 ASN A O 1
ATOM 2315 N N . ILE A 1 318 ? 0.202 64.302 6.170 1.00 27.22 315 ILE A N 1
ATOM 2316 C CA . ILE A 1 318 ? 0.256 63.859 7.563 1.00 32.66 315 ILE A CA 1
ATOM 2317 C C . ILE A 1 318 ? 0.975 62.521 7.681 1.00 30.85 315 ILE A C 1
ATOM 2318 O O . ILE A 1 318 ? 1.365 62.105 8.775 1.00 24.69 315 ILE A O 1
ATOM 2323 N N . ALA A 1 319 ? 1.150 61.848 6.550 1.00 27.34 316 ALA A N 1
ATOM 2324 C CA . ALA A 1 319 ? 1.866 60.575 6.530 1.00 28.14 316 ALA A CA 1
ATOM 2325 C C . ALA A 1 319 ? 3.315 60.761 6.909 1.00 25.31 316 ALA A C 1
ATOM 2326 O O . ALA A 1 319 ? 4.012 59.797 7.224 1.00 26.50 316 ALA A O 1
ATOM 2328 N N . ARG A 1 320 ? 3.798 61.996 6.872 1.00 23.64 317 ARG A N 1
ATOM 2329 C CA . ARG A 1 320 ? 5.190 62.207 7.227 1.00 25.03 317 ARG A CA 1
ATOM 2330 C C . ARG A 1 320 ? 5.418 61.903 8.702 1.00 22.02 317 ARG A C 1
ATOM 2331 O O . ARG A 1 320 ? 6.535 61.609 9.106 1.00 24.43 317 ARG A O 1
ATOM 2339 N N . TYR A 1 321 ? 4.352 61.940 9.501 1.00 20.44 318 TYR A N 1
ATOM 2340 C CA . TYR A 1 321 ? 4.476 61.633 10.924 1.00 19.16 318 TYR A CA 1
ATOM 2341 C C . TYR A 1 321 ? 4.385 60.129 11.209 1.00 17.89 318 TYR A C 1
ATOM 2342 O O . TYR A 1 321 ? 4.784 59.669 12.279 1.00 19.77 318 TYR A O 1
ATOM 2351 N N . TRP A 1 322 ? 3.869 59.361 10.254 1.00 18.81 319 TRP A N 1
ATOM 2352 C CA . TRP A 1 322 ? 3.619 57.933 10.487 1.00 19.01 319 TRP A CA 1
ATOM 2353 C C . TRP A 1 322 ? 4.909 57.146 10.640 1.00 19.58 319 TRP A C 1
ATOM 2354 O O . TRP A 1 322 ? 5.904 57.423 9.971 1.00 19.21 319 TRP A O 1
ATOM 2365 N N . ALA A 1 323 ? 4.891 56.147 11.518 1.00 16.10 320 ALA A N 1
ATOM 2366 C CA . ALA A 1 323 ? 6.115 55.418 11.821 1.00 20.04 320 ALA A CA 1
ATOM 2367 C C . ALA A 1 323 ? 6.540 54.519 10.662 1.00 23.31 320 ALA A C 1
ATOM 2368 O O . ALA A 1 323 ? 7.674 54.049 10.639 1.00 27.00 320 ALA A O 1
ATOM 2370 N N . ASN A 1 324 ? 5.643 54.294 9.704 1.00 19.54 321 ASN A N 1
ATOM 2371 C CA . ASN A 1 324 ? 5.990 53.465 8.548 1.00 24.56 321 ASN A CA 1
ATOM 2372 C C . ASN A 1 324 ? 6.386 54.301 7.335 1.00 28.03 321 ASN A C 1
ATOM 2373 O O . ASN A 1 324 ? 6.617 53.773 6.252 1.00 27.42 321 ASN A O 1
ATOM 2378 N N . ASN A 1 325 ? 6.479 55.609 7.522 1.00 20.42 322 ASN A N 1
ATOM 2379 C CA . ASN A 1 325 ? 7.039 56.447 6.469 1.00 21.62 322 ASN A CA 1
ATOM 2380 C C . ASN A 1 325 ? 8.493 56.045 6.250 1.00 24.49 322 ASN A C 1
ATOM 2381 O O . ASN A 1 325 ? 9.269 55.968 7.200 1.00 23.84 322 ASN A O 1
ATOM 2386 N N . PRO A 1 326 ? 8.870 55.775 4.993 1.00 28.72 323 PRO A N 1
ATOM 2387 C CA . PRO A 1 326 ? 10.219 55.273 4.682 1.00 31.17 323 PRO A CA 1
ATOM 2388 C C . PRO A 1 326 ? 11.354 56.143 5.235 1.00 24.99 323 PRO A C 1
ATOM 2389 O O . PRO A 1 326 ? 12.418 55.624 5.567 1.00 27.87 323 PRO A O 1
ATOM 2393 N N . GLU A 1 327 ? 11.135 57.451 5.310 1.00 25.98 324 GLU A N 1
ATOM 2394 C CA . GLU A 1 327 ? 12.126 58.371 5.850 1.00 27.06 324 GLU A CA 1
ATOM 2395 C C . GLU A 1 327 ? 12.352 58.090 7.327 1.00 29.85 324 GLU A C 1
ATOM 2396 O O . GLU A 1 327 ? 13.485 58.082 7.809 1.00 31.98 324 GLU A O 1
ATOM 2402 N N . ASN A 1 328 ? 11.260 57.860 8.050 1.00 23.96 325 ASN A N 1
ATOM 2403 C CA . ASN A 1 328 ? 11.364 57.571 9.473 1.00 24.17 325 ASN A CA 1
ATOM 2404 C C . ASN A 1 328 ? 11.953 56.183 9.712 1.00 21.94 325 ASN A C 1
ATOM 2405 O O . ASN A 1 328 ? 12.836 56.007 10.556 1.00 24.40 325 ASN A O 1
ATOM 2410 N N . VAL A 1 329 ? 11.466 55.202 8.963 1.00 24.42 326 VAL A N 1
ATOM 2411 C CA . VAL A 1 329 ? 11.978 53.841 9.051 1.00 23.49 326 VAL A CA 1
ATOM 2412 C C . VAL A 1 329 ? 13.489 53.794 8.802 1.00 26.11 326 VAL A C 1
ATOM 2413 O O . VAL A 1 329 ? 14.223 53.072 9.484 1.00 25.57 326 VAL A O 1
ATOM 2417 N N . ALA A 1 330 ? 13.945 54.580 7.830 1.00 28.53 327 ALA A N 1
ATOM 2418 C CA . ALA A 1 330 ? 15.364 54.636 7.486 1.00 28.28 327 ALA A CA 1
ATOM 2419 C C . ALA A 1 330 ? 16.234 55.067 8.662 1.00 30.50 327 ALA A C 1
ATOM 2420 O O . ALA A 1 330 ? 17.315 54.516 8.877 1.00 33.68 327 ALA A O 1
ATOM 2422 N N . LYS A 1 331 ? 15.769 56.060 9.414 1.00 22.21 328 LYS A N 1
ATOM 2423 C CA . LYS A 1 331 ? 16.540 56.578 10.541 1.00 23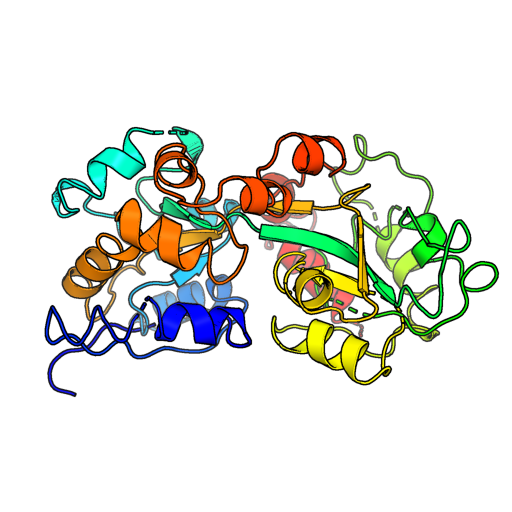.57 328 LYS A CA 1
ATOM 2424 C C . LYS A 1 331 ? 16.513 55.648 11.749 1.00 24.09 328 LYS A C 1
ATOM 2425 O O . LYS A 1 331 ? 17.454 55.619 12.545 1.00 25.96 328 LYS A O 1
ATOM 2431 N N . ALA A 1 332 ? 15.423 54.906 11.893 1.00 21.75 329 ALA A N 1
ATOM 2432 C CA . ALA A 1 332 ? 15.254 54.047 13.060 1.00 19.74 329 ALA A CA 1
ATOM 2433 C C . ALA A 1 332 ? 16.137 52.816 12.967 1.00 24.53 329 ALA A C 1
ATOM 2434 O O . ALA A 1 332 ? 16.639 52.496 11.903 1.00 26.83 329 ALA A O 1
ATOM 2436 N N . ILE A 1 333 ? 16.326 52.127 14.088 1.00 22.74 330 ILE A N 1
ATOM 2437 C CA . ILE A 1 333 ? 16.965 50.819 14.060 1.00 24.35 330 ILE A CA 1
ATOM 2438 C C . ILE A 1 333 ? 15.958 49.812 13.529 1.00 26.34 330 ILE A C 1
ATOM 2439 O O . ILE A 1 333 ? 14.804 50.160 13.268 1.00 25.01 330 ILE A O 1
ATOM 2444 N N . GLU A 1 334 ? 16.400 48.576 13.330 1.00 25.84 331 GLU A N 1
ATOM 2445 C CA . GLU A 1 334 ? 15.475 47.498 13.057 1.00 24.03 331 GLU A CA 1
ATOM 2446 C C . GLU A 1 334 ? 15.278 46.748 14.368 1.00 25.75 331 GLU A C 1
ATOM 2447 O O . GLU A 1 334 ? 16.096 45.900 14.753 1.00 22.05 331 GLU A O 1
ATOM 2453 N N . TRP A 1 335 ? 14.203 47.093 15.070 1.00 20.32 332 TRP A N 1
ATOM 2454 C CA . TRP A 1 335 ? 13.924 46.491 16.366 1.00 19.54 332 TRP A CA 1
ATOM 2455 C C . TRP A 1 335 ? 13.641 45.008 16.180 1.00 22.93 332 TRP A C 1
ATOM 2456 O O . TRP A 1 335 ? 13.110 44.589 15.143 1.00 24.31 332 TRP A O 1
ATOM 2467 N N . SER A 1 336 ? 14.012 44.205 17.174 1.00 18.09 333 SER A N 1
ATOM 2468 C CA . SER A 1 336 ? 13.851 42.763 17.059 1.00 19.22 333 SER A CA 1
ATOM 2469 C C . SER A 1 336 ? 12.854 42.174 18.043 1.00 19.12 333 SER A C 1
ATOM 2470 O O . SER A 1 336 ? 13.230 41.747 19.139 1.00 17.95 333 SER A O 1
ATOM 2473 N N . PRO A 1 337 ? 11.574 42.124 17.643 1.00 17.12 334 PRO A N 1
ATOM 2474 C CA . PRO A 1 337 ? 10.640 41.395 18.503 1.00 16.46 334 PRO A CA 1
ATOM 2475 C C . PRO A 1 337 ? 11.084 39.946 18.694 1.00 19.05 334 PRO A C 1
ATOM 2476 O O . PRO A 1 337 ? 10.888 39.383 19.774 1.00 17.51 334 PRO A O 1
ATOM 2480 N N . ASP A 1 338 ? 11.670 39.357 17.651 1.00 19.20 335 ASP A N 1
ATOM 2481 C CA . ASP A 1 338 ? 12.155 37.986 17.721 1.00 20.91 335 ASP A CA 1
ATOM 2482 C C . ASP A 1 338 ? 13.133 37.784 18.892 1.00 18.98 335 ASP A C 1
ATOM 2483 O O . ASP A 1 338 ? 13.028 36.809 19.632 1.00 18.35 335 ASP A O 1
ATOM 2488 N N . PHE A 1 339 ? 14.080 38.708 19.060 1.00 18.22 336 PHE A N 1
ATOM 2489 C CA . PHE A 1 339 ? 14.999 38.615 20.189 1.00 17.72 336 PHE A CA 1
ATOM 2490 C C . PHE A 1 339 ? 14.253 38.652 21.519 1.00 21.66 336 PHE A C 1
ATOM 2491 O O . PHE A 1 339 ? 14.511 37.850 22.404 1.00 18.68 336 PHE A O 1
ATOM 2499 N N . TRP A 1 340 ? 13.334 39.600 21.664 1.00 18.44 337 TRP A N 1
ATOM 2500 C CA . TRP A 1 340 ? 12.704 39.791 22.964 1.00 18.58 337 TRP A CA 1
ATOM 2501 C C . TRP A 1 340 ? 11.805 38.623 23.352 1.00 17.61 337 TRP A C 1
ATOM 2502 O O . TRP A 1 340 ? 11.615 38.345 24.537 1.00 18.06 337 TRP A O 1
ATOM 2513 N N . GLY A 1 341 ? 11.286 37.915 22.357 1.00 17.00 338 GLY A N 1
ATOM 2514 C CA . GLY A 1 341 ? 10.508 36.716 22.611 1.00 15.70 338 GLY A CA 1
ATOM 2515 C C . GLY A 1 341 ? 11.280 35.408 22.691 1.00 20.82 338 GLY A C 1
ATOM 2516 O O . GLY A 1 341 ? 10.700 34.369 22.983 1.00 20.47 338 GLY A O 1
ATOM 2517 N N . ALA A 1 342 ? 12.585 35.453 22.442 1.00 19.37 339 ALA A N 1
ATOM 2518 C CA . ALA A 1 342 ? 13.386 34.230 22.415 1.00 18.89 339 ALA A CA 1
ATOM 2519 C C . ALA A 1 342 ? 13.667 33.682 23.818 1.00 19.87 339 ALA A C 1
ATOM 2520 O O . ALA A 1 342 ? 13.594 34.399 24.808 1.00 20.20 339 ALA A O 1
ATOM 2522 N N . PRO A 1 343 ? 14.017 32.394 23.903 1.00 21.10 340 PRO A N 1
ATOM 2523 C CA . PRO A 1 343 ? 14.332 31.836 25.220 1.00 23.46 340 PRO A CA 1
ATOM 2524 C C . PRO A 1 343 ? 15.599 32.487 25.748 1.00 24.83 340 PRO A C 1
ATOM 2525 O O . PRO A 1 343 ? 16.569 32.648 25.001 1.00 24.73 340 PRO A O 1
ATOM 2529 N N . SER A 1 344 ? 15.586 32.903 27.006 1.00 24.76 341 SER A N 1
ATOM 2530 C CA . SER A 1 344 ? 16.736 33.612 27.548 1.00 29.05 341 SER A CA 1
ATOM 2531 C C . SER A 1 344 ? 17.787 32.612 27.994 1.00 30.76 341 SER A C 1
ATOM 2532 O O . SER A 1 344 ? 17.517 31.418 28.037 1.00 31.92 341 SER A O 1
ATOM 2535 N N . PRO A 1 345 ? 18.992 33.101 28.312 1.00 27.63 342 PRO A N 1
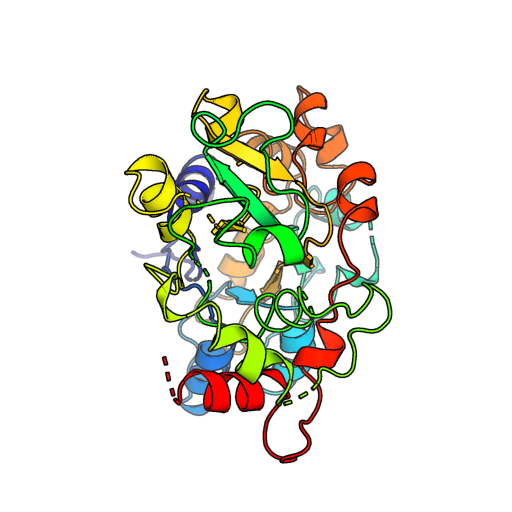ATOM 2536 C CA . PRO A 1 345 ? 20.019 32.221 28.884 1.00 30.56 342 PRO A CA 1
ATOM 2537 C C . PRO A 1 345 ? 19.508 31.460 30.121 1.00 30.90 342 PRO A C 1
ATOM 2538 O O . PRO A 1 345 ? 19.969 30.349 30.390 1.00 32.98 342 PRO A O 1
ATOM 2542 N N . ALA A 1 346 ? 18.577 32.045 30.871 1.00 29.39 343 ALA A N 1
ATOM 2543 C CA . ALA A 1 346 ? 17.986 31.342 32.008 1.00 42.74 343 ALA A CA 1
ATOM 2544 C C . ALA A 1 346 ? 17.242 30.097 31.526 1.00 54.93 343 ALA A C 1
ATOM 2545 O O . ALA A 1 346 ? 17.235 29.065 32.199 1.00 55.49 343 ALA A O 1
ATOM 2547 N N . GLY A 1 347 ? 16.615 30.203 30.357 1.00 60.75 344 GLY A N 1
ATOM 2548 C CA . GLY A 1 347 ? 16.005 29.057 29.707 1.00 59.16 344 GLY A CA 1
ATOM 2549 C C . GLY A 1 347 ? 14.508 28.915 29.906 1.00 60.98 344 GLY A C 1
ATOM 2550 O O . GLY A 1 347 ? 13.800 28.447 29.015 1.00 67.49 344 GLY A O 1
ATOM 2551 N N . ASN A 1 348 ? 14.023 29.314 31.076 1.00 54.51 345 ASN A N 1
ATOM 2552 C CA . ASN A 1 348 ? 12.611 29.154 31.414 1.00 53.41 345 ASN A CA 1
ATOM 2553 C C . ASN A 1 348 ? 11.826 30.460 31.311 1.00 46.65 345 ASN A C 1
ATOM 2554 O O . ASN A 1 348 ? 10.668 30.538 31.714 1.00 44.51 345 ASN A O 1
ATOM 2559 N N . SER A 1 349 ? 12.475 31.485 30.776 1.00 39.03 346 SER A N 1
ATOM 2560 C CA . SER A 1 349 ? 11.854 32.784 30.579 1.00 33.74 346 SER A CA 1
ATOM 2561 C C . SER A 1 349 ? 12.202 33.263 29.181 1.00 31.61 346 SER A C 1
ATOM 2562 O O . SER A 1 349 ? 13.147 32.762 28.572 1.00 29.70 346 SER A O 1
ATOM 2565 N N . THR A 1 350 ? 11.449 34.230 28.665 1.00 22.09 347 THR A N 1
ATOM 2566 C CA . THR A 1 350 ? 11.865 34.902 27.444 1.00 18.91 347 THR A CA 1
ATOM 2567 C C . THR A 1 350 ? 12.918 35.932 27.808 1.00 21.20 347 THR A C 1
ATOM 2568 O O . THR A 1 350 ? 13.061 36.318 28.975 1.00 22.84 347 THR A O 1
ATOM 2572 N N . ASN A 1 351 ? 13.653 36.400 26.806 1.00 18.97 348 ASN A N 1
ATOM 2573 C CA . ASN A 1 351 ? 14.617 37.458 27.045 1.00 18.13 348 ASN A CA 1
ATOM 2574 C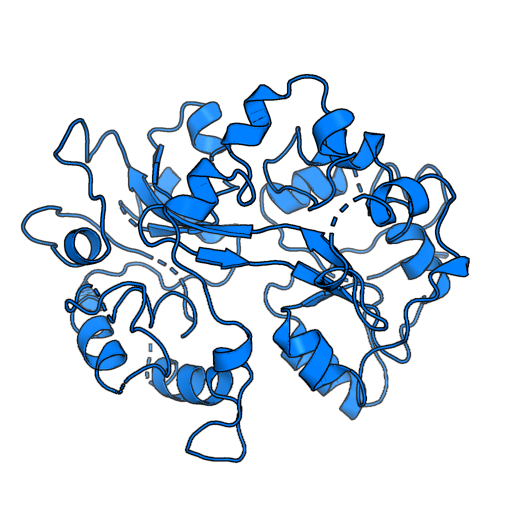 C . ASN A 1 351 ? 13.956 38.678 27.689 1.00 19.85 348 ASN A C 1
ATOM 2575 O O . ASN A 1 351 ? 14.538 39.337 28.541 1.00 18.79 348 ASN A O 1
ATOM 2580 N N . GLU A 1 352 ? 12.731 38.983 27.281 1.00 18.80 349 GLU A N 1
ATOM 2581 C CA . GLU A 1 352 ? 12.075 40.160 27.825 1.00 18.45 349 GLU A CA 1
ATOM 2582 C C . GLU A 1 352 ? 11.767 39.993 29.318 1.00 18.92 349 GLU A C 1
ATOM 2583 O O . GLU A 1 352 ? 11.950 40.929 30.106 1.00 21.45 349 GLU A O 1
ATOM 2589 N N . GLU A 1 353 ? 11.292 38.810 29.693 1.00 19.88 350 GLU A N 1
ATOM 2590 C CA . GLU A 1 353 ? 10.985 38.525 31.090 1.00 20.23 350 GLU A CA 1
ATOM 2591 C C . GLU A 1 353 ? 12.246 38.586 31.955 1.00 23.95 350 GLU A C 1
ATOM 2592 O O . GLU A 1 353 ? 12.238 39.157 33.043 1.00 21.89 350 GLU A O 1
ATOM 2598 N N . TYR A 1 354 ? 13.322 37.993 31.443 1.00 20.92 351 TYR A N 1
ATOM 2599 C CA . TYR A 1 354 ? 14.636 37.986 32.093 1.00 24.99 351 TYR A CA 1
ATOM 2600 C C . TYR A 1 354 ? 15.118 39.427 32.280 1.00 27.59 351 TYR A C 1
ATOM 2601 O O . TYR A 1 354 ? 15.539 39.821 33.372 1.00 28.14 351 TYR A O 1
ATOM 2610 N N . GLY A 1 355 ? 15.031 40.222 31.215 1.00 25.00 352 GLY A N 1
ATOM 2611 C CA . GLY A 1 355 ? 15.373 41.630 31.288 1.00 24.91 352 GLY A CA 1
ATOM 2612 C C . GLY A 1 355 ? 14.531 42.411 32.276 1.00 23.59 352 GLY A C 1
ATOM 2613 O O . GLY A 1 355 ? 15.037 43.276 32.992 1.00 27.10 352 GLY A O 1
ATOM 2614 N N . GLN A 1 356 ? 13.237 42.109 32.329 1.00 23.95 353 GLN A N 1
ATOM 2615 C CA . GLN A 1 356 ? 12.342 42.792 33.261 1.00 23.27 353 GLN A CA 1
ATOM 2616 C C . GLN A 1 356 ? 12.697 42.465 34.723 1.00 23.37 353 GLN A C 1
ATOM 2617 O O . GLN A 1 356 ? 12.619 43.331 35.600 1.00 25.31 353 GLN A O 1
ATOM 2623 N N . GLU A 1 357 ? 13.086 41.221 34.981 1.00 23.55 354 GLU A N 1
ATOM 2624 C CA . GLU A 1 357 ? 13.492 40.836 36.324 1.00 24.12 354 GLU A CA 1
ATOM 2625 C C . GLU A 1 357 ? 14.670 41.686 36.736 1.00 26.59 354 GLU A C 1
ATOM 2626 O O . GLU A 1 357 ? 14.683 42.274 37.821 1.00 29.20 354 GLU A O 1
ATOM 2632 N N . LYS A 1 358 ? 15.665 41.752 35.857 1.00 24.64 355 LYS A N 1
ATOM 2633 C CA . LYS A 1 358 ? 16.867 42.522 36.148 1.00 29.87 355 LYS A CA 1
ATOM 2634 C C . LYS A 1 358 ? 16.540 43.988 36.366 1.00 31.77 355 LYS A C 1
ATOM 2635 O O . LYS A 1 358 ? 17.066 44.633 37.273 1.00 38.01 355 LYS A O 1
ATOM 2641 N N . LEU A 1 359 ? 15.669 44.525 35.524 1.00 32.38 356 LEU A N 1
ATOM 2642 C CA . LEU A 1 359 ? 15.320 45.928 35.630 1.00 28.86 356 LEU A CA 1
ATOM 2643 C C . LEU A 1 359 ? 14.493 46.202 36.887 1.00 33.35 356 LEU A C 1
ATOM 2644 O O . LEU A 1 359 ? 14.697 47.213 37.555 1.00 40.24 356 LEU A O 1
ATOM 2649 N N . ASN A 1 360 ? 13.563 45.303 37.205 1.00 24.99 357 ASN A N 1
ATOM 2650 C CA . ASN A 1 360 ? 12.756 45.414 38.417 1.00 29.24 357 ASN A CA 1
ATOM 2651 C C . ASN A 1 360 ? 13.660 45.673 39.618 1.00 33.66 357 ASN A C 1
ATOM 2652 O O . ASN A 1 360 ? 13.369 46.520 40.464 1.00 39.43 357 ASN A O 1
ATOM 2657 N N . ALA A 1 361 ? 14.750 44.912 39.683 1.00 30.74 358 ALA A N 1
ATOM 2658 C CA . ALA A 1 361 ? 15.698 44.990 40.794 1.00 31.35 358 ALA A CA 1
ATOM 2659 C C . ALA A 1 361 ? 16.463 46.319 40.820 1.00 44.96 358 ALA A C 1
ATOM 2660 O O . ALA A 1 361 ? 17.035 46.686 41.847 1.00 43.59 358 ALA A O 1
ATOM 2670 N N . LEU A 1 363 ? 15.015 49.454 39.515 1.00 38.84 360 LEU A N 1
ATOM 2671 C CA . LEU A 1 363 ? 14.068 50.536 39.744 1.00 43.12 360 LEU A CA 1
ATOM 2672 C C . LEU A 1 363 ? 13.468 50.502 41.150 1.00 52.15 360 LEU A C 1
ATOM 2673 O O . LEU A 1 363 ? 12.836 51.468 41.585 1.00 49.68 360 LEU A O 1
#

Foldseek 3Di:
DVAEAEEAQDAPLRVLVVVLLVVLCVVPVYRYHYDYDQACLVVQQVCLVVPAGPHFKDWHFLLSCVVQVPRKFAFQPVVLFDPLLVVQVVQDPSQDDRFWHFFWKWKWFFKFQCVLQPDPLDDDALLNVLCCPSNPWAEEALFCFPQLLSQVVVDDDLVRCPPHDVSSVVSCVSCVVRHQYRDRGQNPPVVCCQVRVTSYRHILQVCVVVVVVGSMDTALAQIEMGTIIMGTIDNRPNHSVSSVVVSVSSRLQSVLVSCVSTPIHGPGVSVCVNHPDNVSCVSYCPPPVSVVRYGYGDPVQQQPQDPVRPHGNRVVRSVVSVVD

CATH classification: 3.40.190.10 (+1 more: 3.40.190.10)

Sequence (324 aa):
QSSNVVIIQDPGGGYGDALRKVYDPFEEKETGIKVVTVQEARSGPRIKAQAEAGKAQWDLTFIFDQETKLLGDDCCLADIDYSKLSESSAHKTLAAPDNLKRKKGVALQVVIGVGLVYNKDKKFKGDKAPQTWADFWDVKKFPGRRCPAWPRFTTFEAALADGVTKDKLYPIDDRALKKLKEEIKPHVVVKWWTTAAQPPQLILDGEADCLAYTGSSKLALEGAPIDLTFNQGFVYYDFFSIPKGAPNYDNALKLLSSWRLDPKRAAQLTSSTFPVALPSKVVVFDAATDKNIARYWANNPENVAKAIEWSPDFWGAPSPAGNSTNEEYGQEKLNAL

Solvent-accessible surface area: 14481 Å² total

Radius of gyration: 19.78 Å; Cα contacts (8 Å, |Δi|>4): 610; chains: 1; bounding box: 56×48×41 Å

InterPro domains:
  IPR006059 Bacterial-type extracellular solute-binding protein [PF13416] (49-317)

Secondary structure (DSSP, 8-state):
--SEE--B--HHHHHHHHH--HHHHHHHS-EE---B-S--HHHHHHHHHHT----S-EEE-HHHHHHTHHHHBPPP-GGGS-HHHHHHHH--GGGEETTEEEEEEEEEEEEEETTTS-TTSS--SHHHHH-TTTS-S-B---SSTTHHHHH---S--TTS--S---HHHHHHHHHGGGBS----STTHHHHHHHTTS---EEES---HHHHHT-SEEEEEEEEEEEEEEEE-BTT-TTHHHHHHHHHHHT-HHHHHHHHHHS--B-S-HHHHHH-S-GGGGGGSTTSHHHHHHS----HHHHHSBPTTSSSBHHHHHHHHHH--